Protein AF-A0A9P6V5K0-F1 (afdb_monomer)

Nearest PDB structures (foldseek):
  5kci-assembly1_A  TM=5.613E-01  e=2.477E-07  Saccharomyces cerevisiae S288C
  4drf-assembly2_D  TM=3.949E-01  e=1.229E+00  Acetivibrio thermocellus ATCC 27405
  1ufl-assembly1_C  TM=2.511E-01  e=3.078E+00  Thermus thermophilus HB8
  5zx3-assembly1_B  TM=2.662E-01  e=8.193E+00  Mycobacterium tuberculosis H37Rv
  6t0u-assembly1_A  TM=1.792E-01  e=3.479E+00  Influenza A virus (A/little yellow-shouldered bat/Guatemala/060/2010(H17N10))

Structure (mmCIF, N/CA/C/O backbone):
data_AF-A0A9P6V5K0-F1
#
_entry.id   AF-A0A9P6V5K0-F1
#
loop_
_atom_site.group_PDB
_atom_site.id
_atom_site.type_symbol
_atom_site.label_atom_id
_atom_site.label_alt_id
_atom_site.label_comp_id
_atom_site.label_asym_id
_atom_site.label_entity_id
_atom_site.label_seq_id
_atom_site.pdbx_PDB_ins_code
_atom_site.Cartn_x
_atom_site.Cartn_y
_atom_site.Cartn_z
_atom_site.occupancy
_atom_site.B_iso_or_equiv
_atom_site.auth_seq_id
_atom_site.auth_comp_id
_atom_site.auth_asym_id
_atom_site.auth_atom_id
_atom_site.pdbx_PDB_model_num
ATOM 1 N N . MET A 1 1 ? -15.523 -9.521 3.674 1.00 44.78 1 MET A N 1
ATOM 2 C CA . MET A 1 1 ? -14.980 -9.574 2.300 1.00 44.78 1 MET A CA 1
ATOM 3 C C . MET A 1 1 ? -15.813 -8.670 1.413 1.00 44.78 1 MET A C 1
ATOM 5 O O . MET A 1 1 ? -17.031 -8.681 1.565 1.00 44.78 1 MET A O 1
ATOM 9 N N . VAL A 1 2 ? -15.201 -7.921 0.489 1.00 43.94 2 VAL A N 1
ATOM 10 C CA . VAL A 1 2 ? -15.955 -7.467 -0.692 1.00 43.94 2 VAL A CA 1
ATOM 11 C C . VAL A 1 2 ? -16.339 -8.748 -1.422 1.00 43.94 2 VAL A C 1
ATOM 13 O O . VAL A 1 2 ? -15.492 -9.412 -2.004 1.00 43.94 2 VAL A O 1
ATOM 16 N N . ALA A 1 3 ? -17.594 -9.165 -1.275 1.00 43.38 3 ALA A N 1
ATOM 17 C CA . ALA A 1 3 ? -18.091 -10.443 -1.785 1.00 43.38 3 ALA A CA 1
ATOM 18 C C . ALA A 1 3 ? -18.250 -10.457 -3.318 1.00 43.38 3 ALA A C 1
ATOM 20 O O . ALA A 1 3 ? -18.662 -11.459 -3.897 1.00 43.38 3 ALA A O 1
ATOM 21 N N . SER A 1 4 ? -17.892 -9.362 -3.983 1.00 47.28 4 SER A N 1
ATOM 22 C CA . SER A 1 4 ? -17.971 -9.210 -5.425 1.00 47.28 4 SER A CA 1
ATOM 23 C C . SER A 1 4 ? -16.563 -9.262 -6.005 1.00 47.28 4 SER A C 1
ATOM 25 O O . SER A 1 4 ? -15.761 -8.364 -5.772 1.00 47.28 4 SER A O 1
ATOM 27 N N . LYS A 1 5 ? -16.278 -10.293 -6.811 1.00 57.09 5 LYS A N 1
ATOM 28 C CA . LYS A 1 5 ? -15.077 -10.376 -7.669 1.00 57.09 5 LYS A CA 1
ATOM 29 C C . LYS A 1 5 ? -14.978 -9.225 -8.684 1.00 57.09 5 LYS A C 1
ATOM 31 O O . LYS A 1 5 ? -13.983 -9.115 -9.391 1.00 57.09 5 LYS A O 1
ATOM 36 N N . ASP A 1 6 ? -16.010 -8.392 -8.769 1.00 67.69 6 ASP A N 1
ATOM 37 C CA . ASP A 1 6 ? -16.034 -7.222 -9.622 1.00 67.69 6 ASP A CA 1
ATOM 38 C C . ASP A 1 6 ? -15.367 -6.026 -8.928 1.00 67.69 6 ASP A C 1
ATOM 40 O O . ASP A 1 6 ? -15.995 -5.270 -8.185 1.00 67.69 6 ASP A O 1
ATOM 44 N N . LEU A 1 7 ? -14.062 -5.882 -9.165 1.00 71.00 7 LEU A N 1
ATOM 45 C CA . LEU A 1 7 ? -13.272 -4.719 -8.752 1.00 71.00 7 LEU A CA 1
ATOM 46 C C . LEU A 1 7 ? -13.371 -3.554 -9.754 1.00 71.00 7 LEU A C 1
ATOM 48 O O . LEU A 1 7 ? -12.792 -2.497 -9.508 1.00 71.00 7 LEU A O 1
ATOM 52 N N . SER A 1 8 ? -14.125 -3.701 -10.851 1.00 66.81 8 SER A N 1
ATOM 53 C CA . SER A 1 8 ? -14.301 -2.662 -11.876 1.00 66.81 8 SER A CA 1
ATOM 54 C C . SER A 1 8 ? -14.777 -1.298 -11.348 1.00 66.81 8 SER A C 1
ATOM 56 O O . SER A 1 8 ? -14.306 -0.288 -11.876 1.00 66.81 8 SER A O 1
ATOM 58 N N . PRO A 1 9 ? -15.643 -1.187 -10.312 1.00 74.94 9 PRO A N 1
ATOM 59 C CA . PRO A 1 9 ? -16.025 0.125 -9.789 1.00 74.94 9 PRO A CA 1
ATOM 60 C C . PRO A 1 9 ? -14.911 0.808 -8.978 1.00 74.94 9 PRO A C 1
ATOM 62 O O . PRO A 1 9 ? -15.015 1.998 -8.685 1.00 74.94 9 PRO A O 1
ATOM 65 N N . MET A 1 10 ? -13.833 0.102 -8.620 1.00 81.19 10 MET A N 1
ATOM 66 C CA . MET A 1 10 ? -12.720 0.651 -7.840 1.00 81.19 10 MET A CA 1
ATOM 67 C C . MET A 1 10 ? -11.677 1.301 -8.754 1.00 81.19 10 MET A C 1
ATOM 69 O O . MET A 1 10 ? -10.520 0.889 -8.828 1.00 81.19 10 MET A O 1
ATOM 73 N N . ALA A 1 11 ? -12.101 2.340 -9.470 1.00 87.56 11 ALA A N 1
ATOM 74 C CA . ALA A 1 11 ? -11.231 3.130 -10.328 1.00 87.56 11 ALA A CA 1
ATOM 75 C C . ALA A 1 11 ? -10.649 4.346 -9.590 1.00 87.56 11 ALA A C 1
ATOM 77 O O . ALA A 1 11 ? -11.170 4.829 -8.583 1.00 87.56 11 ALA A O 1
ATOM 78 N N . ARG A 1 12 ? -9.543 4.871 -10.118 1.00 92.31 12 ARG A N 1
ATOM 79 C CA . ARG A 1 12 ? -9.049 6.207 -9.759 1.00 92.31 12 ARG A CA 1
ATOM 80 C C . ARG A 1 12 ? -9.846 7.258 -10.521 1.00 92.31 12 ARG A C 1
ATOM 82 O O . ARG A 1 12 ? -10.274 7.003 -11.645 1.00 92.31 12 ARG A O 1
ATOM 89 N N . SER A 1 13 ? -9.957 8.459 -9.962 1.00 93.19 13 SER A N 1
ATOM 90 C CA . SER A 1 13 ? -10.411 9.610 -10.740 1.00 93.19 13 SER A CA 1
ATOM 91 C C . SER A 1 13 ? -9.428 9.876 -11.876 1.00 93.19 13 SER A C 1
ATOM 93 O O . SER A 1 13 ? -8.241 9.554 -11.776 1.00 93.19 13 SER A O 1
ATOM 95 N N . GLU A 1 14 ? -9.900 10.504 -12.948 1.00 94.19 14 GLU A N 1
ATOM 96 C CA . GLU A 1 14 ? -9.072 10.803 -14.117 1.00 94.19 14 GLU A CA 1
ATOM 97 C C . GLU A 1 14 ? -7.812 11.603 -13.744 1.00 94.19 14 GLU A C 1
ATOM 99 O O . GLU A 1 14 ? -6.699 11.244 -14.131 1.00 94.19 14 GLU A O 1
ATOM 104 N N . ALA A 1 15 ? -7.954 12.622 -12.893 1.00 94.44 15 ALA A N 1
ATOM 105 C CA . ALA A 1 15 ? -6.833 13.436 -12.428 1.00 94.44 15 ALA A CA 1
ATOM 106 C C . ALA A 1 15 ? -5.778 12.620 -11.652 1.00 94.44 15 ALA A C 1
ATOM 108 O O . ALA A 1 15 ? -4.568 12.785 -11.861 1.00 94.44 15 ALA A O 1
ATOM 109 N N . VAL A 1 16 ? -6.215 11.707 -10.776 1.00 93.12 16 VAL A N 1
ATOM 110 C CA . VAL A 1 16 ? -5.302 10.832 -10.022 1.00 93.12 16 VAL A CA 1
ATOM 111 C C . VAL A 1 16 ? -4.679 9.790 -10.952 1.00 93.12 16 VAL A C 1
ATOM 113 O O . VAL A 1 16 ? -3.484 9.517 -10.847 1.00 93.12 16 VAL A O 1
ATOM 116 N N . GLN A 1 17 ? -5.437 9.255 -11.910 1.00 94.50 17 GLN A N 1
ATOM 117 C CA . GLN A 1 17 ? -4.945 8.297 -12.899 1.00 94.50 17 GLN A CA 1
ATOM 118 C C . GLN A 1 17 ? -3.858 8.907 -13.800 1.00 94.50 17 GLN A C 1
ATOM 120 O O . GLN A 1 17 ? -2.825 8.276 -14.031 1.00 94.50 17 GLN A O 1
ATOM 125 N N . LEU A 1 18 ? -4.030 10.150 -14.256 1.00 95.81 18 LEU A N 1
ATOM 126 C CA . LEU A 1 18 ? -3.009 10.882 -15.016 1.00 95.81 18 LEU A CA 1
ATOM 127 C C . LEU A 1 18 ? -1.745 11.120 -14.178 1.00 95.81 18 LEU A C 1
ATOM 129 O O . LEU A 1 18 ? -0.620 10.929 -14.656 1.00 95.81 18 LEU A O 1
ATOM 133 N N . SER A 1 19 ? -1.920 11.488 -12.907 1.00 95.25 19 SER A N 1
ATOM 134 C CA . SER A 1 19 ? -0.811 11.675 -11.965 1.00 95.25 19 SER A CA 1
ATOM 135 C C . SER A 1 19 ? -0.039 10.374 -11.738 1.00 95.25 19 SER A C 1
ATOM 137 O O . SER A 1 19 ? 1.192 10.368 -11.821 1.00 95.25 19 SER A O 1
ATOM 139 N N . TYR A 1 20 ? -0.758 9.264 -11.558 1.00 94.88 20 TYR A N 1
ATOM 140 C CA . TYR A 1 20 ? -0.208 7.915 -11.449 1.00 94.88 20 TYR A CA 1
ATOM 141 C C . TYR A 1 20 ? 0.627 7.551 -12.682 1.00 94.88 20 TYR A C 1
ATOM 143 O O . TYR A 1 20 ? 1.806 7.224 -12.554 1.00 94.88 20 TYR A O 1
ATOM 151 N N . GLN A 1 21 ? 0.075 7.693 -13.892 1.00 95.62 21 GLN A N 1
ATOM 152 C CA . GLN A 1 21 ? 0.800 7.393 -15.132 1.00 95.62 21 GLN A CA 1
ATOM 153 C C . GLN A 1 21 ? 2.082 8.225 -15.268 1.00 95.62 21 GLN A C 1
ATOM 155 O O . GLN A 1 21 ? 3.134 7.707 -15.655 1.00 95.62 21 GLN A O 1
ATOM 160 N N . LYS A 1 22 ? 2.024 9.518 -14.925 1.00 97.00 22 LYS A N 1
ATOM 161 C CA . LYS A 1 22 ? 3.191 10.407 -14.960 1.00 97.00 22 LYS A CA 1
ATOM 162 C C . LYS A 1 22 ? 4.248 9.992 -13.934 1.00 97.00 22 LYS A C 1
ATOM 164 O O . LYS A 1 22 ? 5.439 10.053 -14.241 1.00 97.00 22 LYS A O 1
ATOM 169 N N . ALA A 1 23 ? 3.841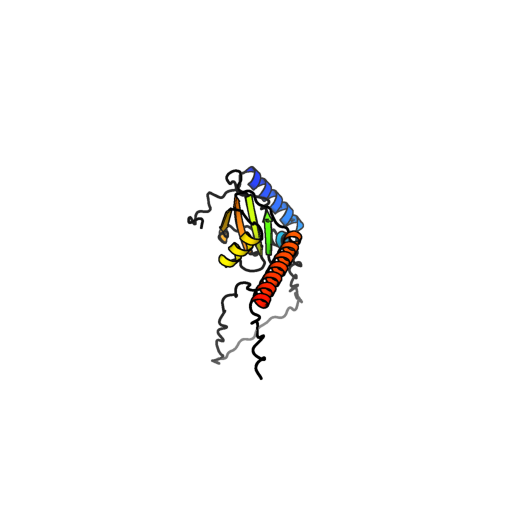 9.589 -12.733 1.00 94.69 23 ALA A N 1
ATOM 170 C CA . ALA A 1 23 ? 4.749 9.140 -11.684 1.00 94.69 23 ALA A CA 1
ATOM 171 C C . ALA A 1 23 ? 5.420 7.811 -12.039 1.00 94.69 23 ALA A C 1
ATOM 173 O O . ALA A 1 23 ? 6.641 7.711 -11.927 1.00 94.69 23 ALA A O 1
ATOM 174 N N . ILE A 1 24 ? 4.658 6.840 -12.550 1.00 94.75 24 ILE A N 1
ATOM 175 C CA . ILE A 1 24 ? 5.190 5.559 -13.023 1.00 94.75 24 ILE A CA 1
ATOM 176 C C . ILE A 1 24 ? 6.235 5.787 -14.114 1.00 94.75 24 ILE A C 1
ATOM 178 O O . ILE A 1 24 ? 7.363 5.341 -13.952 1.00 94.75 24 ILE A O 1
ATOM 182 N N . LYS A 1 25 ? 5.942 6.589 -15.148 1.00 96.19 25 LYS A N 1
ATOM 183 C CA . LYS A 1 25 ? 6.929 6.918 -16.197 1.00 96.19 25 LYS A CA 1
ATOM 184 C C . LYS A 1 25 ? 8.222 7.513 -15.628 1.00 96.19 25 LYS A C 1
ATOM 186 O O . LYS A 1 25 ? 9.315 7.122 -16.034 1.00 96.19 25 LYS A O 1
ATOM 191 N N . ARG A 1 26 ? 8.118 8.447 -14.673 1.00 96.62 26 ARG A N 1
ATOM 192 C CA . ARG A 1 26 ? 9.295 9.050 -14.018 1.00 96.62 26 ARG A CA 1
ATOM 193 C C . ARG A 1 26 ? 10.082 8.035 -13.187 1.00 96.62 26 ARG A C 1
ATOM 195 O O . ARG A 1 26 ? 11.309 8.060 -13.222 1.00 96.62 26 ARG A O 1
ATOM 202 N N . ARG A 1 27 ? 9.396 7.157 -12.452 1.00 95.38 27 ARG A N 1
ATOM 203 C CA . ARG A 1 27 ? 10.014 6.118 -11.614 1.00 95.38 27 ARG A CA 1
ATOM 204 C C . ARG A 1 27 ? 10.682 5.052 -12.462 1.00 95.38 27 ARG A C 1
ATOM 206 O O . ARG A 1 27 ? 11.849 4.788 -12.230 1.00 95.38 27 ARG A O 1
ATOM 213 N N . THR A 1 28 ? 10.018 4.551 -13.499 1.00 94.38 28 THR A N 1
ATOM 214 C CA . THR A 1 28 ? 10.611 3.633 -14.479 1.00 94.38 28 THR A CA 1
ATOM 215 C C . THR A 1 28 ? 11.862 4.239 -15.110 1.00 94.38 28 THR A C 1
ATOM 217 O O . THR A 1 28 ? 12.889 3.578 -15.176 1.00 94.38 28 THR A O 1
ATOM 220 N N . LYS A 1 29 ? 11.842 5.528 -15.482 1.00 96.19 29 LYS A N 1
ATOM 221 C CA . LYS A 1 29 ? 13.037 6.204 -16.013 1.00 96.19 29 LYS A CA 1
ATOM 222 C C . LYS A 1 29 ? 14.202 6.253 -15.011 1.00 96.19 29 LYS A C 1
ATOM 224 O O . LYS A 1 29 ? 15.350 6.178 -15.429 1.00 96.19 29 LYS A O 1
ATOM 229 N N . LYS A 1 30 ? 13.924 6.431 -13.715 1.00 95.88 30 LYS A N 1
ATOM 230 C CA . LYS A 1 30 ? 14.954 6.593 -12.673 1.00 95.88 30 LYS A CA 1
ATOM 231 C C . LYS A 1 30 ? 15.450 5.266 -12.086 1.00 95.88 30 LYS A C 1
ATOM 233 O O . LYS A 1 30 ? 16.630 5.157 -11.786 1.00 95.88 30 LYS A O 1
ATOM 238 N N . TYR A 1 31 ? 14.556 4.301 -11.899 1.00 93.50 31 TYR A N 1
ATOM 239 C CA . TYR A 1 31 ? 14.799 3.045 -11.179 1.00 93.50 31 TYR A CA 1
ATOM 240 C C . TYR A 1 31 ? 14.765 1.815 -12.098 1.00 93.50 31 TYR A C 1
ATOM 242 O O . TYR A 1 31 ? 14.981 0.705 -11.640 1.00 93.50 31 TYR A O 1
ATOM 250 N N . GLY A 1 32 ? 14.474 1.978 -13.390 1.00 94.94 32 GLY A N 1
ATOM 251 C CA . GLY A 1 32 ? 14.343 0.879 -14.352 1.00 94.94 32 GLY A CA 1
ATOM 252 C C . GLY A 1 32 ? 12.941 0.268 -14.386 1.00 94.94 32 GLY A C 1
ATOM 253 O O . GLY A 1 32 ? 12.404 0.047 -15.469 1.00 94.94 32 GLY A O 1
ATOM 254 N N . SER A 1 33 ? 12.294 0.068 -13.234 1.00 94.00 33 SER A N 1
ATOM 255 C CA . SER A 1 33 ? 10.922 -0.455 -13.150 1.00 94.00 33 SER A CA 1
ATOM 256 C C . SER A 1 33 ? 10.163 0.056 -11.912 1.00 94.00 33 SER A C 1
ATOM 258 O O . SER A 1 33 ? 10.777 0.572 -10.971 1.00 94.00 33 SER A O 1
ATOM 260 N N . PRO A 1 34 ? 8.819 -0.052 -11.886 1.00 92.31 34 PRO A N 1
ATOM 261 C CA . PRO A 1 34 ? 8.030 0.197 -10.678 1.00 92.31 34 PRO A CA 1
ATOM 262 C C . PRO A 1 34 ? 8.403 -0.736 -9.519 1.00 92.31 34 PRO A C 1
ATOM 264 O O . PRO A 1 34 ? 8.474 -0.280 -8.379 1.00 92.31 34 PRO A O 1
ATOM 267 N N . ASP A 1 35 ? 8.677 -2.009 -9.813 1.00 92.88 35 ASP A N 1
ATOM 268 C CA . ASP A 1 35 ? 9.116 -3.012 -8.841 1.00 92.88 35 ASP A CA 1
ATOM 269 C C . ASP A 1 35 ? 10.425 -2.584 -8.165 1.00 92.88 35 ASP A C 1
ATOM 271 O O . ASP A 1 35 ? 10.505 -2.550 -6.939 1.00 92.88 35 ASP A O 1
ATOM 275 N N . GLU A 1 36 ? 11.423 -2.156 -8.942 1.00 93.19 36 GLU A N 1
ATOM 276 C CA . GLU A 1 36 ? 12.715 -1.729 -8.396 1.00 93.19 36 GLU A CA 1
ATOM 277 C C . GLU A 1 36 ? 12.590 -0.458 -7.547 1.00 93.19 36 GLU A C 1
ATOM 279 O O . GLU A 1 36 ? 13.221 -0.329 -6.496 1.00 93.19 36 GLU A O 1
ATOM 284 N N . TYR A 1 37 ? 11.705 0.463 -7.942 1.00 93.94 37 TYR A N 1
ATOM 285 C CA . TYR A 1 37 ? 11.374 1.617 -7.110 1.00 93.94 37 TYR A CA 1
ATOM 286 C C . TYR A 1 37 ? 10.831 1.195 -5.737 1.00 93.94 37 TYR A C 1
ATOM 288 O O . TYR A 1 37 ? 11.256 1.748 -4.724 1.00 93.94 37 TYR A O 1
ATOM 296 N N . ILE A 1 38 ? 9.912 0.227 -5.684 1.00 93.06 38 ILE A N 1
ATOM 297 C CA . ILE A 1 38 ? 9.329 -0.239 -4.418 1.00 93.06 38 ILE A CA 1
ATOM 298 C C . ILE A 1 38 ? 10.384 -0.931 -3.560 1.00 93.06 38 ILE A C 1
ATOM 300 O O . ILE A 1 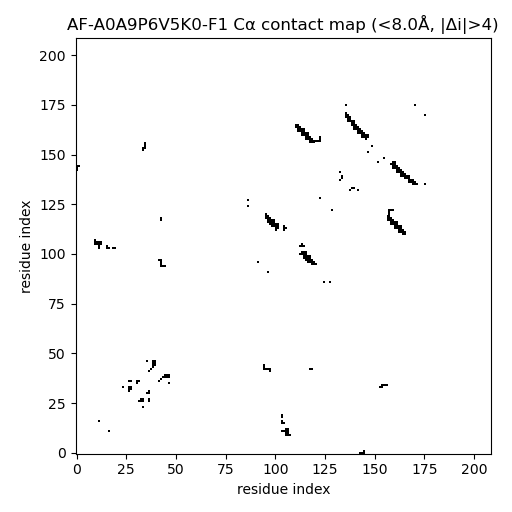38 ? 10.509 -0.587 -2.384 1.00 93.06 38 ILE A O 1
ATOM 304 N N . ARG A 1 39 ? 11.192 -1.821 -4.148 1.00 91.69 39 ARG A N 1
ATOM 305 C CA . ARG A 1 39 ? 12.300 -2.491 -3.447 1.00 91.69 39 ARG A CA 1
ATOM 306 C C . ARG A 1 39 ? 13.223 -1.483 -2.775 1.00 91.69 39 ARG A C 1
ATOM 308 O O . ARG A 1 39 ? 13.417 -1.548 -1.569 1.00 91.69 39 ARG A O 1
ATOM 315 N N . GLN A 1 40 ? 13.719 -0.506 -3.531 1.00 90.88 40 GLN A N 1
ATOM 316 C CA . GLN A 1 40 ? 14.727 0.428 -3.028 1.00 90.88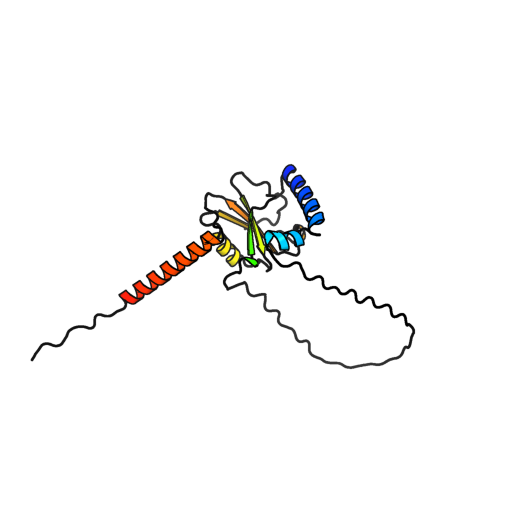 40 GLN A CA 1
ATOM 317 C C . GLN A 1 40 ? 14.161 1.522 -2.114 1.00 90.88 40 GLN A C 1
ATOM 319 O O . GLN A 1 40 ? 14.854 1.997 -1.215 1.00 90.88 40 GLN A O 1
ATOM 324 N N . ARG A 1 41 ? 12.944 2.019 -2.383 1.00 91.94 41 ARG A N 1
ATOM 325 C CA . ARG A 1 41 ? 12.419 3.240 -1.733 1.00 91.94 41 ARG A CA 1
ATOM 326 C C . ARG A 1 41 ? 11.311 3.007 -0.726 1.00 91.94 41 ARG A C 1
ATOM 328 O O . ARG A 1 41 ? 11.032 3.930 0.034 1.00 91.94 41 ARG A O 1
ATOM 335 N N . ILE A 1 42 ? 10.642 1.862 -0.776 1.00 91.06 42 ILE A N 1
ATOM 336 C CA . ILE A 1 42 ? 9.554 1.531 0.149 1.00 91.06 42 ILE A CA 1
ATOM 337 C C . ILE A 1 42 ? 10.005 0.443 1.113 1.00 91.06 42 ILE A C 1
ATOM 339 O O . ILE A 1 42 ? 9.754 0.559 2.302 1.00 91.06 42 ILE A O 1
ATOM 343 N N . LEU A 1 43 ? 10.687 -0.579 0.598 1.00 89.94 43 LEU A N 1
ATOM 344 C CA . LEU A 1 43 ? 11.099 -1.745 1.378 1.00 89.94 43 LEU A CA 1
ATOM 345 C C . LEU A 1 43 ? 12.576 -1.704 1.791 1.00 89.94 43 LEU A C 1
ATOM 347 O O . LEU A 1 43 ? 13.015 -2.541 2.566 1.00 89.94 43 LEU A O 1
ATOM 351 N N . HIS A 1 44 ? 13.342 -0.731 1.285 1.00 88.38 44 HIS A N 1
ATOM 352 C CA . HIS A 1 44 ? 14.770 -0.561 1.572 1.00 88.38 44 HIS A CA 1
ATOM 353 C C . HIS A 1 44 ? 15.615 -1.825 1.331 1.00 88.38 44 HIS A C 1
ATOM 355 O O . HIS A 1 44 ? 16.654 -2.022 1.957 1.00 88.38 44 HIS A O 1
ATOM 361 N N . TRP A 1 45 ? 15.195 -2.674 0.392 1.00 85.44 45 TRP A N 1
ATOM 362 C CA . TRP A 1 45 ? 15.937 -3.875 0.032 1.00 85.44 45 TRP A CA 1
ATOM 363 C C . TRP A 1 45 ? 17.162 -3.538 -0.810 1.00 85.44 45 TRP A C 1
ATOM 365 O O . TRP A 1 45 ? 17.117 -2.596 -1.613 1.00 85.44 45 TRP A O 1
ATOM 375 N N . PRO A 1 46 ? 18.239 -4.334 -0.683 1.00 79.38 46 PRO A N 1
ATOM 376 C CA . PRO A 1 46 ? 19.350 -4.236 -1.610 1.00 79.38 46 PRO A CA 1
ATOM 377 C C . PRO A 1 46 ? 18.845 -4.444 -3.049 1.00 79.38 46 PRO A C 1
ATOM 379 O O . PRO A 1 46 ? 17.886 -5.202 -3.261 1.00 79.38 46 PRO A O 1
ATOM 382 N N . PRO A 1 47 ? 19.466 -3.779 -4.042 1.00 76.19 47 PRO A N 1
ATOM 383 C CA . PRO A 1 47 ? 19.162 -4.023 -5.445 1.00 76.19 47 PRO A CA 1
ATOM 384 C C . PRO A 1 47 ? 19.234 -5.519 -5.738 1.00 76.19 47 PRO A C 1
ATOM 386 O O . PRO A 1 47 ? 20.101 -6.210 -5.200 1.00 76.19 47 PRO A O 1
ATOM 389 N N . ALA A 1 48 ? 18.332 -6.020 -6.583 1.00 70.81 48 ALA A N 1
ATOM 390 C CA . ALA A 1 48 ? 18.441 -7.399 -7.039 1.00 70.81 48 ALA A CA 1
ATOM 391 C C . ALA A 1 48 ? 19.833 -7.590 -7.657 1.00 70.81 48 ALA A C 1
ATOM 393 O O . ALA A 1 48 ? 20.209 -6.833 -8.558 1.00 70.81 48 ALA A O 1
ATOM 394 N N . GLU A 1 49 ? 20.605 -8.548 -7.138 1.00 73.00 49 GLU A N 1
ATOM 395 C CA . GLU A 1 49 ? 21.920 -8.858 -7.688 1.00 73.00 49 GLU A CA 1
ATOM 396 C C . GLU A 1 49 ? 21.750 -9.143 -9.177 1.00 73.00 49 GLU A C 1
ATOM 398 O O . GLU A 1 49 ? 21.001 -10.040 -9.578 1.00 73.00 49 GLU A O 1
ATOM 403 N N . LYS A 1 50 ? 22.398 -8.326 -10.010 1.00 65.38 50 LYS A N 1
ATOM 404 C CA . LYS A 1 50 ? 22.470 -8.594 -11.438 1.00 65.38 50 LYS A CA 1
ATOM 405 C C . LYS A 1 50 ? 23.316 -9.846 -11.567 1.00 65.38 50 LYS A C 1
ATOM 407 O O . LYS A 1 50 ? 24.517 -9.812 -11.328 1.00 65.38 50 LYS A O 1
ATOM 412 N N . THR A 1 51 ? 22.675 -10.968 -11.859 1.00 52.41 51 THR A N 1
ATOM 413 C CA . THR A 1 51 ? 23.395 -12.173 -12.245 1.00 52.41 51 THR A CA 1
ATOM 414 C C . THR A 1 51 ? 23.990 -11.868 -13.613 1.00 52.41 51 THR A C 1
ATOM 416 O O . THR A 1 51 ? 23.308 -11.989 -14.628 1.00 52.41 51 THR A O 1
ATOM 419 N N . ASP A 1 52 ? 25.225 -11.371 -13.629 1.00 49.66 52 ASP A N 1
ATOM 420 C CA . ASP A 1 52 ? 25.998 -11.132 -14.844 1.00 49.66 52 ASP A CA 1
ATOM 421 C C . ASP A 1 52 ? 26.315 -12.497 -15.473 1.00 49.66 52 ASP A C 1
ATOM 423 O O . ASP A 1 52 ? 27.389 -13.062 -15.292 1.00 49.66 52 ASP A O 1
ATOM 427 N N . ASN A 1 53 ? 25.341 -13.083 -16.172 1.00 50.84 53 ASN A N 1
ATOM 428 C CA . ASN A 1 53 ? 25.515 -14.318 -16.932 1.00 50.84 53 ASN A CA 1
ATOM 429 C C . ASN A 1 53 ? 25.862 -14.007 -18.396 1.00 50.84 53 ASN A C 1
ATOM 431 O O . ASN A 1 53 ? 25.344 -14.635 -19.316 1.00 50.84 53 ASN A O 1
ATOM 435 N N . ASP A 1 54 ? 26.750 -13.033 -18.597 1.00 47.66 54 ASP A N 1
ATOM 436 C CA . ASP A 1 54 ? 27.370 -12.722 -19.882 1.00 47.66 54 ASP A CA 1
ATOM 437 C C . ASP A 1 54 ? 28.751 -13.395 -19.952 1.00 47.66 54 ASP A C 1
ATOM 439 O O . ASP A 1 54 ? 29.786 -12.740 -20.035 1.00 47.66 54 ASP A O 1
ATOM 443 N N . ASN A 1 55 ? 28.789 -14.733 -19.943 1.00 46.41 55 ASN A N 1
ATOM 444 C CA . ASN A 1 55 ? 29.941 -15.462 -20.486 1.00 46.41 55 ASN A CA 1
ATOM 445 C C . ASN A 1 55 ? 29.689 -15.780 -21.965 1.00 46.41 55 ASN A C 1
ATOM 447 O O . ASN A 1 55 ? 29.537 -16.933 -22.367 1.00 46.41 55 ASN A O 1
ATOM 451 N N . ALA A 1 56 ? 29.635 -14.731 -22.784 1.00 45.94 56 ALA A N 1
ATOM 452 C CA . ALA A 1 56 ? 29.791 -14.840 -24.226 1.00 45.94 56 ALA A CA 1
ATOM 453 C C . ALA A 1 56 ? 31.292 -14.879 -24.559 1.00 45.94 56 ALA A C 1
ATOM 455 O O . ALA A 1 56 ? 31.861 -13.909 -25.055 1.00 45.94 56 ALA A O 1
ATOM 456 N N . THR A 1 57 ? 31.948 -16.010 -24.286 1.00 44.19 57 THR A N 1
ATOM 457 C CA . THR A 1 57 ? 33.243 -16.306 -24.909 1.00 44.19 57 THR A CA 1
ATOM 458 C C . THR A 1 57 ? 32.981 -16.929 -26.273 1.00 44.19 57 THR A C 1
ATOM 460 O O . THR A 1 57 ? 32.502 -18.055 -26.393 1.00 44.19 57 THR A O 1
ATOM 463 N N . ALA A 1 58 ? 33.285 -16.152 -27.309 1.00 48.72 58 ALA A N 1
ATOM 464 C CA . ALA A 1 58 ? 33.363 -16.599 -28.685 1.00 48.72 58 ALA A CA 1
ATOM 465 C C . ALA A 1 58 ? 34.275 -17.835 -28.803 1.00 48.72 58 ALA A C 1
ATOM 467 O O . ALA A 1 58 ? 35.462 -17.781 -28.495 1.00 48.72 58 ALA A O 1
ATOM 468 N N . GLY A 1 59 ? 33.710 -18.939 -29.282 1.00 38.53 59 GLY A N 1
ATOM 469 C CA . GLY A 1 59 ? 34.420 -20.176 -29.583 1.00 38.53 59 GLY A CA 1
ATOM 470 C C . GLY A 1 59 ? 33.689 -20.905 -30.698 1.00 38.53 59 GLY A C 1
ATOM 471 O O . GLY A 1 59 ? 32.889 -21.802 -30.459 1.00 38.53 59 GLY A O 1
ATOM 472 N N . ALA A 1 60 ? 33.906 -20.450 -31.928 1.00 48.91 60 ALA A N 1
ATOM 473 C CA . ALA A 1 60 ? 33.402 -21.089 -33.128 1.00 48.91 60 ALA A CA 1
ATOM 474 C C . ALA A 1 60 ? 34.080 -22.447 -33.323 1.00 48.91 60 ALA A C 1
ATOM 476 O O . ALA A 1 60 ? 35.254 -22.438 -33.641 1.00 48.91 60 ALA A O 1
ATOM 477 N N . HIS A 1 61 ? 33.356 -23.566 -33.210 1.00 38.06 61 HIS A N 1
ATOM 478 C CA . HIS A 1 61 ? 33.629 -24.814 -33.941 1.00 38.06 61 HIS A CA 1
ATOM 479 C C . HIS A 1 61 ? 32.354 -25.686 -34.000 1.00 38.06 61 HIS A C 1
ATOM 481 O O . HIS A 1 61 ? 31.896 -26.233 -33.004 1.00 38.06 61 HIS A O 1
ATOM 487 N N . SER A 1 62 ? 31.787 -25.817 -35.199 1.00 40.06 62 SER A N 1
ATOM 488 C CA . SER A 1 62 ? 31.069 -27.013 -35.685 1.00 40.06 62 SER A CA 1
ATOM 489 C C . SER A 1 62 ? 32.011 -27.710 -36.687 1.00 40.06 62 SER A C 1
ATOM 491 O O . SER A 1 62 ? 32.845 -26.985 -37.242 1.00 40.06 62 SER A O 1
ATOM 493 N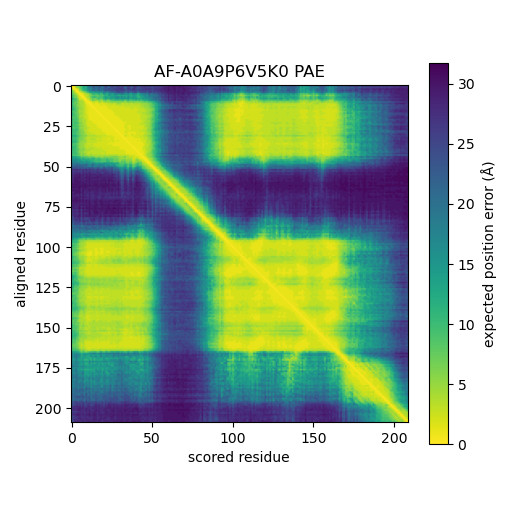 N . PRO A 1 63 ? 31.923 -29.032 -36.982 1.00 52.31 63 PRO A N 1
ATOM 494 C CA . PRO A 1 63 ? 30.671 -29.795 -37.128 1.00 52.31 63 PRO A CA 1
ATOM 495 C C . PRO A 1 63 ? 30.675 -31.284 -36.674 1.00 52.31 63 PRO A C 1
ATOM 497 O O . PRO A 1 63 ? 31.712 -31.882 -36.417 1.00 52.31 63 PRO A O 1
ATOM 500 N N . SER A 1 64 ? 29.464 -31.864 -36.672 1.00 44.19 64 SER A N 1
ATOM 501 C CA . SER A 1 64 ? 29.069 -33.270 -36.917 1.00 44.19 64 SER A CA 1
ATOM 502 C C . SER A 1 64 ? 29.916 -34.435 -36.388 1.00 44.19 64 SER A C 1
ATOM 504 O O . SER A 1 64 ? 30.975 -34.720 -36.930 1.00 44.19 64 SER A O 1
ATOM 506 N N . HIS A 1 65 ? 29.298 -35.293 -35.565 1.00 39.09 65 HIS A N 1
ATOM 507 C CA . HIS A 1 65 ? 29.148 -36.711 -35.917 1.00 39.09 65 HIS A CA 1
ATOM 5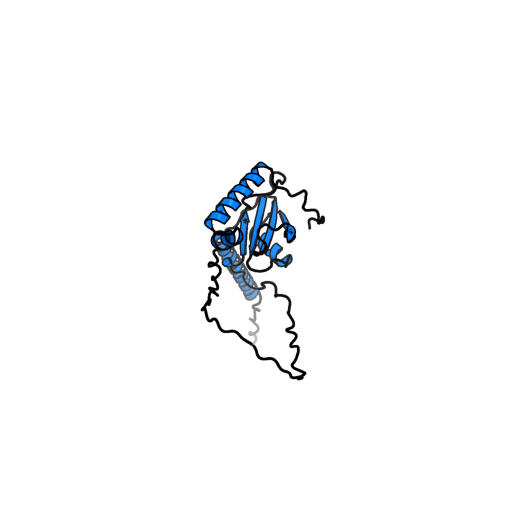08 C C . HIS A 1 65 ? 27.953 -37.354 -35.191 1.00 39.09 65 HIS A C 1
ATOM 510 O O . HIS A 1 65 ? 27.706 -37.134 -34.011 1.00 39.09 65 HIS A O 1
ATOM 516 N N . SER A 1 66 ? 27.194 -38.112 -35.977 1.00 52.28 66 SER A N 1
ATOM 517 C CA . SER A 1 66 ? 26.052 -38.955 -35.619 1.00 52.28 66 SER A CA 1
ATOM 518 C C . SER A 1 66 ? 26.491 -40.227 -34.869 1.00 52.28 66 SER A C 1
ATOM 520 O O . SER A 1 66 ? 27.658 -40.601 -34.980 1.00 52.28 66 SER A O 1
ATOM 522 N N . ILE A 1 67 ? 25.506 -40.923 -34.269 1.00 41.03 67 ILE A N 1
ATOM 523 C CA . ILE A 1 67 ? 25.343 -42.395 -34.125 1.00 41.03 67 ILE A CA 1
ATOM 524 C C . ILE A 1 67 ? 25.160 -42.900 -32.668 1.00 41.03 67 ILE A C 1
ATOM 526 O O . ILE A 1 67 ? 26.112 -42.999 -31.909 1.00 41.03 67 ILE A O 1
ATOM 530 N N . TYR A 1 68 ? 23.893 -43.253 -32.368 1.00 36.84 68 TYR A N 1
ATOM 531 C CA . TYR A 1 68 ? 23.317 -44.311 -31.499 1.00 36.84 68 TYR A CA 1
ATOM 532 C C . TYR A 1 68 ? 23.902 -44.618 -30.100 1.00 36.84 68 TYR A C 1
ATOM 534 O O . TYR A 1 68 ? 25.045 -45.046 -29.983 1.00 36.84 68 TYR A O 1
ATOM 542 N N . SER A 1 69 ? 23.041 -44.650 -29.069 1.00 42.69 69 SER A N 1
ATOM 543 C CA . SER A 1 69 ? 22.506 -45.900 -28.466 1.00 42.69 69 SER A CA 1
ATOM 544 C C . SER A 1 69 ? 21.794 -45.658 -27.125 1.00 42.69 69 SER A C 1
ATOM 546 O O . SER A 1 69 ? 22.353 -45.069 -26.208 1.00 42.69 69 SER A O 1
ATOM 548 N N . ASP A 1 70 ? 20.544 -46.120 -27.090 1.00 35.28 70 ASP A N 1
ATOM 549 C CA . ASP A 1 70 ? 19.867 -46.928 -26.065 1.00 35.28 70 ASP A CA 1
ATOM 550 C C . ASP A 1 70 ? 20.162 -46.795 -24.557 1.00 35.28 70 ASP A C 1
ATOM 552 O O . ASP A 1 70 ? 21.283 -46.959 -24.087 1.00 35.28 70 ASP A O 1
ATOM 556 N N . GLY A 1 71 ? 19.048 -46.683 -23.821 1.00 41.97 71 GLY A N 1
ATOM 557 C CA . GLY A 1 71 ? 18.760 -47.433 -22.596 1.00 41.97 71 GLY A CA 1
ATOM 558 C C . GLY A 1 71 ? 19.594 -47.150 -21.348 1.00 41.97 71 GLY A C 1
ATOM 559 O O . GLY A 1 71 ? 20.629 -47.772 -21.145 1.00 41.97 71 GLY A O 1
ATOM 560 N N . ASN A 1 72 ? 19.034 -46.390 -20.402 1.00 52.50 72 ASN A N 1
ATOM 561 C CA . ASN A 1 72 ? 18.886 -46.940 -19.054 1.00 52.50 72 ASN A CA 1
ATOM 562 C C . ASN A 1 72 ? 17.772 -46.241 -18.274 1.00 52.50 72 ASN A C 1
ATOM 564 O O . ASN A 1 72 ? 17.662 -45.015 -18.225 1.00 52.50 72 ASN A O 1
ATOM 568 N N . GLU A 1 73 ? 16.957 -47.085 -17.671 1.00 47.06 73 GLU A N 1
ATOM 569 C CA . GLU A 1 73 ? 15.821 -46.781 -16.834 1.00 47.06 73 GLU A CA 1
ATOM 570 C C . GLU A 1 73 ? 1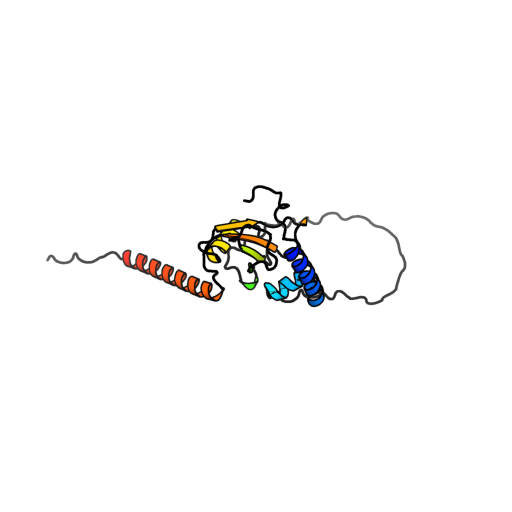6.289 -46.429 -15.414 1.00 47.06 73 GLU A C 1
ATOM 572 O O . GLU A 1 73 ? 17.404 -46.736 -14.997 1.00 47.06 73 GLU A O 1
ATOM 577 N N . SER A 1 74 ? 15.374 -45.828 -14.655 1.00 52.62 74 SER A N 1
ATOM 578 C CA . SER A 1 74 ? 15.416 -45.723 -13.194 1.00 52.62 74 SER A CA 1
ATOM 579 C C . SER A 1 74 ? 16.465 -44.783 -12.593 1.00 52.62 74 SER A C 1
ATOM 581 O O . SER A 1 74 ? 17.589 -45.163 -12.285 1.00 52.62 74 SER A O 1
ATOM 583 N N . SER A 1 75 ? 16.013 -43.585 -12.218 1.00 49.06 75 SER A N 1
ATOM 584 C CA . SER A 1 75 ? 16.365 -43.003 -10.917 1.00 49.06 75 SER A CA 1
ATOM 585 C C . SER A 1 75 ? 15.285 -42.028 -10.458 1.00 49.06 75 SER A C 1
ATOM 587 O O . SER A 1 75 ? 15.178 -40.902 -10.929 1.00 49.06 75 SER A O 1
ATOM 589 N N . SER A 1 76 ? 14.463 -42.549 -9.546 1.00 50.03 76 SER A N 1
ATOM 590 C CA . SER A 1 76 ? 13.866 -41.856 -8.403 1.00 50.03 76 SER A CA 1
ATOM 591 C C . SER A 1 76 ? 13.383 -40.424 -8.628 1.00 50.03 76 SER A C 1
ATOM 593 O O . SER A 1 76 ? 14.098 -39.449 -8.397 1.00 50.03 76 SER A O 1
ATOM 595 N N . SER A 1 77 ? 12.093 -40.325 -8.934 1.00 50.38 77 SER A N 1
ATOM 596 C CA . SER A 1 77 ? 11.256 -39.177 -8.611 1.00 50.38 77 SER A CA 1
ATOM 597 C C . SER A 1 77 ? 11.270 -38.936 -7.097 1.00 50.38 77 SER A C 1
ATOM 599 O O . SER A 1 77 ? 10.451 -39.472 -6.354 1.00 50.38 77 SER A O 1
ATOM 601 N N . SER A 1 78 ? 12.208 -38.124 -6.621 1.00 43.78 78 SER A N 1
ATOM 602 C CA . SER A 1 78 ? 12.108 -37.470 -5.323 1.00 43.78 78 SER A CA 1
ATOM 603 C C . SER A 1 78 ? 11.097 -36.337 -5.462 1.00 43.78 78 SER A C 1
ATOM 605 O O . SER A 1 78 ? 11.409 -35.204 -5.823 1.00 43.78 78 SER A O 1
ATOM 607 N N . CYS A 1 79 ? 9.835 -36.672 -5.206 1.00 35.22 79 CYS A N 1
ATOM 608 C CA . CYS A 1 79 ? 8.800 -35.698 -4.918 1.00 35.22 79 CYS A CA 1
ATOM 609 C C . CYS A 1 79 ? 9.185 -34.970 -3.626 1.00 35.22 79 CYS A C 1
ATOM 611 O O . CYS A 1 79 ? 8.872 -35.411 -2.519 1.00 35.22 79 CYS A O 1
ATOM 613 N N . SER A 1 80 ? 9.886 -33.846 -3.763 1.00 42.59 80 SER A N 1
ATOM 614 C CA . SER A 1 80 ? 9.945 -32.844 -2.710 1.00 42.59 80 SER A CA 1
ATOM 615 C C . SER A 1 80 ? 8.516 -32.379 -2.476 1.00 42.59 80 SER A C 1
ATOM 617 O O . SER A 1 80 ? 7.976 -31.561 -3.216 1.00 42.59 80 SER A O 1
ATOM 619 N N . SER A 1 81 ? 7.888 -33.002 -1.483 1.00 49.41 81 SER A N 1
ATOM 620 C CA . SER A 1 81 ? 6.686 -32.548 -0.808 1.00 49.41 81 SER A CA 1
ATOM 621 C C . SER A 1 81 ? 6.872 -31.069 -0.479 1.00 49.41 81 SER A C 1
ATOM 623 O O . SER A 1 81 ? 7.512 -30.719 0.513 1.00 49.41 81 SER A O 1
ATOM 625 N N . LEU A 1 82 ? 6.350 -30.206 -1.349 1.00 42.75 82 LEU A N 1
ATOM 626 C CA . LEU A 1 82 ? 6.234 -28.778 -1.119 1.00 42.75 82 LEU A CA 1
ATOM 627 C C . LEU A 1 82 ? 5.184 -28.598 -0.027 1.00 42.75 82 LEU A C 1
ATOM 629 O O . LEU A 1 82 ? 3.998 -28.426 -0.306 1.00 42.75 82 LEU A O 1
ATOM 633 N N . SER A 1 83 ? 5.617 -28.684 1.229 1.00 49.94 83 SER A N 1
ATOM 634 C CA . SER A 1 83 ? 4.849 -28.120 2.330 1.00 49.94 83 SER A CA 1
ATOM 635 C C . SER A 1 83 ? 4.536 -26.667 1.956 1.00 49.94 83 SER A C 1
ATOM 637 O O . SER A 1 83 ? 5.444 -25.962 1.499 1.00 49.94 83 SER A O 1
ATOM 639 N N . PRO A 1 84 ? 3.277 -26.212 2.075 1.00 56.22 84 PRO A N 1
ATOM 640 C CA . PRO A 1 84 ? 2.955 -24.817 1.814 1.00 56.22 84 PRO A CA 1
ATOM 641 C C . PRO A 1 84 ? 3.855 -23.932 2.689 1.00 56.22 84 PRO A C 1
ATOM 643 O O . PRO A 1 84 ? 4.152 -24.326 3.821 1.00 56.22 84 PRO A O 1
ATOM 646 N N . PRO A 1 85 ? 4.324 -22.777 2.183 1.00 54.22 85 PRO A N 1
ATOM 647 C CA . PRO A 1 85 ? 5.156 -21.877 2.968 1.00 54.22 85 PRO A CA 1
ATOM 648 C C . PRO A 1 85 ? 4.400 -21.525 4.248 1.00 54.22 85 PRO A C 1
ATOM 650 O O . PRO A 1 85 ? 3.325 -20.927 4.196 1.00 54.22 85 PRO A O 1
ATOM 653 N N . SER A 1 86 ? 4.933 -21.972 5.384 1.00 52.94 86 SER A N 1
ATOM 654 C CA . SER A 1 86 ? 4.387 -21.676 6.701 1.00 52.94 86 SER A CA 1
ATOM 655 C C . SER A 1 86 ? 4.275 -20.164 6.839 1.00 52.94 86 SER A C 1
ATOM 657 O O . SER A 1 86 ? 5.273 -19.466 6.649 1.00 52.94 86 SER A O 1
ATOM 659 N N . SER A 1 87 ? 3.080 -19.656 7.152 1.00 56.59 87 SER A N 1
ATOM 660 C CA . SER A 1 87 ? 2.893 -18.242 7.474 1.00 56.59 87 SER A CA 1
ATOM 661 C C . SER A 1 87 ? 3.949 -17.792 8.492 1.00 56.59 87 SER A C 1
ATOM 663 O O . SER A 1 87 ? 4.273 -18.569 9.405 1.00 56.59 87 SER A O 1
ATOM 665 N N . PRO A 1 88 ? 4.480 -16.561 8.381 1.00 57.47 88 PRO A N 1
ATOM 666 C CA . PRO A 1 88 ? 5.457 -16.045 9.327 1.00 57.47 88 PRO A CA 1
ATOM 667 C C . PRO A 1 88 ? 4.830 -16.028 10.724 1.00 57.47 88 PRO A C 1
ATOM 669 O O . PRO A 1 88 ? 3.970 -15.214 11.047 1.00 57.47 88 PRO A O 1
ATOM 672 N N . THR A 1 89 ? 5.227 -16.999 11.542 1.00 57.75 89 THR A N 1
ATOM 673 C CA . THR A 1 89 ? 4.721 -17.213 12.907 1.00 57.75 89 THR A CA 1
ATOM 674 C C . THR A 1 89 ? 5.608 -16.520 13.947 1.00 57.75 89 THR A C 1
ATOM 676 O O . THR A 1 89 ? 5.293 -16.531 15.134 1.00 57.75 89 THR A O 1
ATOM 679 N N . GLY A 1 90 ? 6.708 -15.906 13.497 1.00 62.34 90 GLY A N 1
ATOM 680 C CA . GLY A 1 90 ? 7.645 -15.129 14.305 1.00 62.34 90 GLY A CA 1
ATOM 681 C C . GLY A 1 90 ? 7.411 -13.613 14.239 1.00 62.34 90 GLY A C 1
ATOM 682 O O . GLY A 1 90 ? 6.543 -13.153 13.492 1.00 62.34 90 GLY A O 1
ATOM 683 N N . PRO A 1 91 ? 8.191 -12.827 15.007 1.00 59.31 91 PRO A N 1
ATOM 684 C CA . PRO A 1 91 ? 8.248 -11.376 14.866 1.00 59.31 91 PRO A CA 1
ATOM 685 C C . PRO A 1 91 ? 8.576 -11.044 13.411 1.00 59.31 91 PRO A C 1
ATOM 687 O O . PRO A 1 91 ? 9.591 -11.501 12.887 1.00 59.31 91 PRO A O 1
ATOM 690 N N . VAL A 1 92 ? 7.688 -10.316 12.742 1.00 62.88 92 VAL A N 1
ATOM 691 C CA . VAL A 1 92 ? 7.898 -9.942 11.345 1.00 62.88 92 VAL A CA 1
ATOM 692 C C . VAL A 1 92 ? 8.927 -8.830 11.319 1.00 62.88 92 VAL A C 1
ATOM 694 O O . VAL A 1 92 ? 8.697 -7.772 11.903 1.00 62.88 92 VAL A O 1
ATOM 697 N N . ASP A 1 93 ? 10.055 -9.091 10.665 1.00 69.75 93 ASP A N 1
ATOM 698 C CA . ASP A 1 93 ? 11.067 -8.072 10.422 1.00 69.75 93 ASP A CA 1
ATOM 699 C C . ASP A 1 93 ? 10.400 -6.900 9.672 1.00 69.75 93 ASP A C 1
ATOM 701 O O . ASP A 1 93 ? 9.819 -7.117 8.600 1.00 69.75 93 ASP A O 1
ATOM 705 N N . PRO A 1 94 ? 10.430 -5.667 10.210 1.00 61.88 94 PRO A N 1
ATOM 706 C CA . PRO A 1 94 ? 9.895 -4.485 9.535 1.00 61.88 94 PRO A CA 1
ATOM 707 C C . PRO A 1 94 ? 10.474 -4.279 8.129 1.00 61.88 94 PRO A C 1
ATOM 709 O O . PRO A 1 94 ? 9.804 -3.731 7.254 1.00 61.88 94 PRO A O 1
ATOM 712 N N . LEU A 1 95 ? 11.687 -4.776 7.868 1.00 66.94 95 LEU A N 1
ATOM 713 C CA . LEU A 1 95 ? 12.283 -4.750 6.535 1.00 66.94 95 LEU A CA 1
ATOM 714 C C . LEU A 1 95 ? 11.547 -5.667 5.550 1.00 66.94 95 LEU A C 1
ATOM 716 O O . LEU A 1 95 ? 11.607 -5.448 4.342 1.00 66.94 95 LEU A O 1
ATOM 720 N N . GLU A 1 96 ? 10.821 -6.681 6.019 1.00 85.12 96 GLU A N 1
ATOM 721 C CA . GLU A 1 96 ? 10.057 -7.588 5.162 1.00 85.12 96 GLU A CA 1
ATOM 722 C C . GLU A 1 96 ? 8.635 -7.112 4.866 1.00 85.12 96 GLU A C 1
ATOM 724 O O . GLU A 1 96 ? 8.066 -7.551 3.856 1.00 85.12 96 GLU A O 1
ATOM 729 N N . VAL A 1 97 ? 8.059 -6.239 5.706 1.00 89.88 97 VAL A N 1
ATOM 730 C CA . VAL A 1 97 ? 6.690 -5.728 5.545 1.00 89.88 97 VAL A CA 1
ATOM 731 C C . VAL A 1 97 ? 6.572 -4.243 5.878 1.00 89.88 97 VAL A C 1
ATOM 733 O O . VAL A 1 97 ? 6.857 -3.821 6.993 1.00 89.88 97 VAL A O 1
ATOM 736 N N . ASN A 1 98 ? 6.001 -3.466 4.954 1.00 92.25 98 ASN A N 1
ATOM 737 C CA . ASN A 1 98 ? 5.773 -2.034 5.146 1.00 92.25 98 ASN A CA 1
ATOM 738 C C . ASN A 1 98 ? 4.312 -1.631 4.880 1.00 92.25 98 ASN A C 1
ATOM 740 O O . ASN A 1 98 ? 3.782 -1.878 3.793 1.00 92.25 98 ASN A O 1
ATOM 744 N N . LEU A 1 99 ? 3.676 -0.973 5.855 1.00 94.31 99 LEU A N 1
ATOM 745 C CA . LEU A 1 99 ? 2.357 -0.350 5.717 1.00 94.31 99 LEU A CA 1
ATOM 746 C C . LEU A 1 99 ? 2.506 1.124 5.332 1.00 94.31 99 LEU A C 1
ATOM 748 O O . LEU A 1 99 ? 3.119 1.905 6.054 1.00 94.31 99 LEU A O 1
ATOM 752 N N . LYS A 1 100 ? 1.892 1.537 4.220 1.00 94.88 100 LYS A N 1
ATOM 753 C CA . LYS A 1 100 ? 2.018 2.911 3.718 1.00 94.88 100 LYS A CA 1
ATOM 754 C C . LYS A 1 100 ? 0.743 3.426 3.072 1.00 94.88 100 LYS A C 1
ATOM 756 O O . LYS A 1 100 ? 0.069 2.689 2.358 1.00 94.88 100 LYS A O 1
ATOM 761 N N . LYS A 1 101 ? 0.435 4.717 3.245 1.00 95.19 101 LYS A N 1
ATOM 762 C CA . LYS A 1 101 ? -0.650 5.367 2.491 1.00 95.19 101 LYS A CA 1
ATOM 763 C C . LYS A 1 101 ? -0.392 5.250 0.987 1.00 95.19 101 LYS A C 1
ATOM 765 O O . LYS A 1 101 ? 0.718 5.489 0.508 1.00 95.19 101 LYS A O 1
ATOM 770 N N . ASN A 1 102 ? -1.430 4.892 0.239 1.00 96.25 102 ASN A N 1
ATOM 771 C CA . ASN A 1 102 ? -1.375 4.807 -1.209 1.00 96.25 102 ASN A CA 1
ATOM 772 C C . ASN A 1 102 ? -1.283 6.222 -1.792 1.00 96.25 102 ASN A C 1
ATOM 774 O O . ASN A 1 102 ? -2.191 7.032 -1.633 1.00 96.25 102 ASN A O 1
ATOM 778 N N . GLU A 1 103 ? -0.188 6.511 -2.489 1.00 95.00 103 GLU A N 1
ATOM 779 C CA . GLU A 1 103 ? 0.051 7.809 -3.133 1.00 95.00 103 GLU A CA 1
ATOM 780 C C . GLU A 1 103 ? -0.964 8.119 -4.243 1.00 95.00 103 GLU A C 1
ATOM 782 O O . GLU A 1 103 ? -1.234 9.280 -4.541 1.00 95.00 103 GLU A O 1
ATOM 787 N N . PHE A 1 104 ? -1.546 7.079 -4.847 1.00 95.88 104 PHE A N 1
ATOM 788 C CA . PHE A 1 104 ? -2.538 7.192 -5.912 1.00 95.88 104 PHE A CA 1
ATOM 789 C C . PHE A 1 104 ? -3.808 6.439 -5.505 1.00 95.88 104 PHE A C 1
ATOM 791 O O . PHE A 1 104 ? -4.077 5.352 -6.039 1.00 95.88 104 PHE A O 1
ATOM 798 N N . PRO A 1 105 ? -4.571 6.980 -4.537 1.00 94.62 105 PRO A N 1
ATOM 799 C CA . PRO A 1 105 ? -5.722 6.302 -3.962 1.00 94.62 105 PRO A CA 1
ATOM 800 C C . PRO A 1 105 ? -6.840 6.115 -4.995 1.00 94.62 105 PRO A C 1
ATOM 802 O O . PRO A 1 105 ? -6.935 6.853 -5.978 1.00 94.62 105 PRO A O 1
ATOM 805 N N . TYR A 1 106 ? -7.696 5.115 -4.776 1.00 94.19 106 TYR A N 1
ATOM 806 C CA . TYR A 1 106 ? -8.912 4.951 -5.572 1.00 94.19 106 TYR A CA 1
ATOM 807 C C . TYR A 1 106 ? -9.944 6.010 -5.191 1.00 94.19 106 TYR A C 1
ATOM 809 O O . TYR A 1 106 ? -9.882 6.598 -4.109 1.00 94.19 106 TYR A O 1
ATOM 817 N N . SER A 1 107 ? -10.896 6.255 -6.086 1.00 92.31 107 SER A N 1
ATOM 818 C CA . SER A 1 107 ? -12.008 7.163 -5.831 1.00 92.31 107 SER A CA 1
ATOM 819 C C . SER A 1 107 ? -13.013 6.506 -4.895 1.00 92.31 107 SER A C 1
ATOM 821 O O . SER A 1 107 ? -13.941 5.828 -5.323 1.00 92.31 107 SER A O 1
ATOM 823 N N . VAL A 1 108 ? -12.802 6.712 -3.600 1.00 90.44 108 VAL A N 1
ATOM 824 C CA . VAL A 1 108 ? -13.676 6.236 -2.525 1.00 90.44 108 VAL A CA 1
ATOM 825 C C . VAL A 1 108 ? -14.409 7.395 -1.852 1.00 90.44 108 VAL A C 1
ATOM 827 O O . VAL A 1 108 ? -14.114 8.568 -2.087 1.00 90.44 108 VAL A O 1
ATOM 830 N N . LYS A 1 109 ? -15.406 7.065 -1.024 1.00 89.38 109 LYS A N 1
ATOM 831 C CA . LYS A 1 109 ? -16.180 8.050 -0.259 1.00 89.38 109 LYS A CA 1
ATOM 832 C C . LYS A 1 109 ? -15.253 8.879 0.655 1.00 89.38 109 LYS A C 1
ATOM 834 O O . LYS A 1 109 ? -14.307 8.316 1.206 1.00 89.38 109 LYS A O 1
ATOM 839 N N . PRO A 1 110 ? -15.539 10.178 0.880 1.00 87.81 110 PRO A N 1
ATOM 840 C CA . PRO A 1 110 ? -14.813 10.980 1.863 1.00 87.81 110 PRO A CA 1
ATOM 841 C C . PRO A 1 110 ? -14.754 10.311 3.242 1.00 87.81 110 PRO A C 1
ATOM 843 O O . PRO A 1 110 ? -15.725 9.685 3.675 1.00 87.81 110 PRO A O 1
ATOM 846 N N . GLY A 1 111 ? -13.613 10.450 3.921 1.00 89.88 111 GLY A N 1
ATOM 847 C CA . GLY A 1 111 ? -13.345 9.806 5.212 1.00 89.88 111 GLY A CA 1
ATOM 848 C C . GLY A 1 111 ? -12.866 8.353 5.116 1.00 89.88 111 GLY A C 1
ATOM 849 O O . GLY A 1 111 ? -12.707 7.707 6.148 1.00 89.88 111 GLY A O 1
ATOM 850 N N . ILE A 1 112 ? -12.643 7.836 3.902 1.00 93.56 112 ILE A N 1
ATOM 851 C CA . ILE A 1 112 ? -11.966 6.557 3.676 1.00 93.56 112 ILE A CA 1
ATOM 852 C C . ILE A 1 112 ? -10.535 6.833 3.210 1.00 93.56 112 ILE A C 1
ATOM 854 O O . ILE A 1 112 ? -10.320 7.519 2.209 1.00 93.56 112 ILE A O 1
ATOM 858 N N . GLU A 1 113 ? -9.559 6.271 3.915 1.00 94.81 113 GLU A N 1
ATOM 859 C CA . GLU A 1 113 ? -8.153 6.298 3.517 1.00 94.81 113 GLU A CA 1
ATOM 860 C C . GLU A 1 113 ? -7.787 5.021 2.757 1.00 94.81 113 GLU A C 1
ATOM 862 O O . GLU A 1 113 ? -8.329 3.950 3.030 1.00 94.81 113 GLU A O 1
ATOM 867 N N . HIS A 1 114 ? -6.845 5.127 1.818 1.00 95.56 114 HIS A N 1
ATOM 868 C CA . HIS A 1 114 ? -6.329 3.988 1.064 1.00 95.56 114 HIS A CA 1
ATOM 869 C C . HIS A 1 114 ? -4.856 3.764 1.404 1.00 95.56 114 HIS A C 1
ATOM 871 O O . HIS A 1 114 ? -4.026 4.656 1.232 1.00 95.56 114 HIS A O 1
ATOM 877 N N . TRP A 1 115 ? -4.542 2.560 1.852 1.00 97.06 115 TRP A N 1
ATOM 878 C CA . TRP A 1 115 ? -3.242 2.097 2.304 1.00 97.06 115 TRP A CA 1
ATOM 879 C C . TRP A 1 115 ? -2.807 0.865 1.509 1.00 97.06 115 TRP A C 1
ATOM 881 O O . TRP A 1 115 ? -3.609 0.205 0.846 1.00 97.06 115 TRP A O 1
ATOM 891 N N . LEU A 1 116 ? -1.517 0.571 1.580 1.00 96.62 116 LEU A N 1
ATOM 892 C CA . LEU A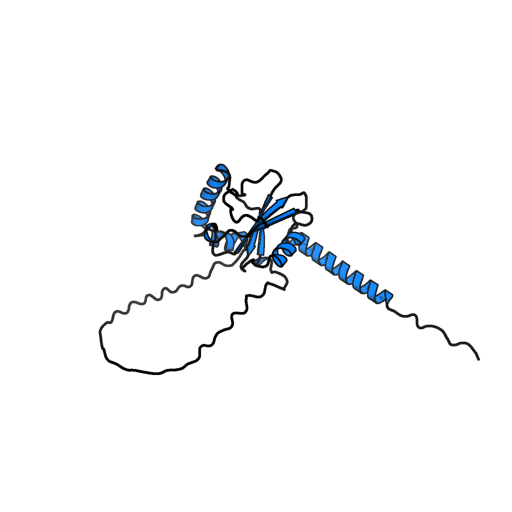 1 116 ? -0.873 -0.582 0.977 1.00 96.62 116 LEU A CA 1
ATOM 893 C C . LEU A 1 116 ? -0.019 -1.269 2.031 1.00 96.62 116 LEU A C 1
ATOM 895 O O . LEU A 1 116 ? 0.796 -0.609 2.675 1.00 96.62 116 LEU A O 1
ATOM 899 N N . ILE A 1 117 ? -0.176 -2.582 2.161 1.00 95.81 117 ILE A N 1
ATOM 900 C CA . ILE A 1 117 ? 0.818 -3.427 2.824 1.00 95.81 117 ILE A CA 1
ATOM 901 C C . ILE A 1 117 ? 1.697 -3.997 1.721 1.00 95.81 117 ILE A C 1
ATOM 903 O O . ILE A 1 117 ? 1.186 -4.689 0.843 1.00 95.81 117 ILE A O 1
ATOM 907 N N . TRP A 1 118 ? 2.989 -3.703 1.751 1.00 95.38 118 TRP A N 1
ATOM 908 C CA . TRP A 1 118 ? 3.992 -4.267 0.852 1.00 95.38 118 TRP A CA 1
ATOM 909 C C . TRP A 1 118 ? 4.764 -5.360 1.575 1.00 95.38 118 TRP A C 1
ATOM 911 O O . TRP A 1 118 ? 5.146 -5.150 2.721 1.00 95.38 118 TRP A O 1
ATOM 921 N N . SER A 1 119 ? 5.029 -6.491 0.920 1.00 92.69 119 SER A N 1
ATOM 922 C CA . SER A 1 119 ? 5.862 -7.545 1.501 1.00 92.69 119 SER A CA 1
ATOM 923 C C . SER A 1 119 ? 6.712 -8.289 0.476 1.00 92.69 119 SER A C 1
ATOM 925 O O . SER A 1 119 ? 6.364 -8.393 -0.705 1.00 92.69 119 SER A O 1
ATOM 927 N N . ARG A 1 120 ? 7.831 -8.846 0.955 1.00 86.31 120 ARG A N 1
ATOM 928 C CA . ARG A 1 120 ? 8.628 -9.841 0.221 1.00 86.31 120 ARG A CA 1
ATOM 929 C C . ARG A 1 120 ? 7.903 -11.161 0.079 1.00 86.31 120 ARG A C 1
ATOM 931 O O . ARG A 1 120 ? 8.008 -11.811 -0.959 1.00 86.31 120 ARG A O 1
ATOM 938 N N . GLN A 1 121 ? 7.207 -11.553 1.136 1.00 87.94 121 GLN A N 1
ATOM 939 C CA . GLN A 1 121 ? 6.531 -12.829 1.223 1.00 87.94 121 GLN A CA 1
ATOM 940 C C . GLN A 1 121 ? 5.086 -12.690 0.739 1.00 87.94 121 GLN A C 1
ATOM 942 O O . GLN A 1 121 ? 4.488 -11.610 0.738 1.00 87.94 121 GLN A O 1
ATOM 947 N N . SER A 1 122 ? 4.516 -13.802 0.285 1.00 88.56 122 SER A N 1
ATOM 948 C CA . SER A 1 122 ? 3.117 -13.833 -0.129 1.00 88.56 122 SER A CA 1
ATOM 949 C C . SER A 1 122 ? 2.211 -13.556 1.073 1.00 88.56 122 SER A C 1
ATOM 951 O O . SER A 1 122 ? 2.271 -14.264 2.073 1.00 88.56 122 SER A O 1
ATOM 953 N N . LEU A 1 123 ? 1.348 -12.546 0.965 1.00 88.31 123 LEU A N 1
ATOM 954 C CA . LEU A 1 123 ? 0.420 -12.150 2.026 1.00 88.31 123 LEU A CA 1
ATOM 955 C C . LEU A 1 123 ? -0.928 -12.850 1.827 1.00 88.31 123 LEU A C 1
ATOM 957 O O . LEU A 1 123 ? -1.915 -12.208 1.497 1.00 88.31 123 LEU A O 1
ATOM 961 N N . THR A 1 124 ? -0.967 -14.176 1.951 1.00 86.56 124 THR A N 1
ATOM 962 C CA . THR A 1 124 ? -2.205 -14.966 1.765 1.00 86.56 124 THR A CA 1
ATOM 963 C C . THR A 1 124 ? -2.931 -15.295 3.066 1.00 86.56 124 THR A C 1
ATOM 965 O O . THR A 1 124 ? -4.078 -15.727 3.027 1.00 86.56 124 THR A O 1
ATOM 968 N N . ASP A 1 125 ? -2.280 -15.100 4.211 1.00 90.25 125 ASP A N 1
ATOM 969 C CA . ASP A 1 125 ? -2.856 -15.376 5.524 1.00 90.25 125 ASP A CA 1
ATOM 970 C C . ASP A 1 125 ? -3.678 -14.178 6.025 1.00 90.25 125 ASP A C 1
ATOM 972 O O . ASP A 1 125 ? -3.145 -13.183 6.519 1.00 90.25 125 ASP A O 1
ATOM 976 N N . GLU A 1 126 ? -5.002 -14.271 5.893 1.00 90.69 126 GLU A N 1
ATOM 977 C CA . GLU A 1 126 ? -5.921 -13.220 6.336 1.00 90.69 126 GLU A CA 1
ATOM 978 C C . GLU A 1 126 ? -5.895 -12.984 7.850 1.00 90.69 126 GLU A C 1
ATOM 980 O O . GLU A 1 126 ? -6.134 -11.857 8.289 1.00 90.69 126 GLU A O 1
ATOM 985 N N . VAL A 1 127 ? -5.618 -14.017 8.654 1.00 91.69 127 VAL A N 1
ATOM 986 C CA . VAL A 1 127 ? -5.562 -13.897 10.119 1.00 91.69 127 VAL A CA 1
ATOM 987 C C . VAL A 1 127 ? -4.349 -13.065 10.507 1.00 91.69 127 VAL A C 1
ATOM 989 O O . VAL A 1 127 ? -4.457 -12.150 11.326 1.00 91.69 127 VAL A O 1
ATOM 992 N N . TRP A 1 128 ? -3.214 -13.332 9.860 1.00 91.94 128 TRP A N 1
ATOM 993 C CA . TRP A 1 128 ? -2.006 -12.540 10.035 1.00 91.94 128 TRP A CA 1
ATOM 994 C C . TRP A 1 128 ? -2.216 -11.078 9.606 1.00 91.94 128 TRP A C 1
ATOM 996 O O . TRP A 1 128 ? -1.926 -10.173 10.388 1.00 91.94 128 TRP A O 1
ATOM 1006 N N . ILE A 1 129 ? -2.791 -10.831 8.417 1.00 93.25 129 ILE A N 1
ATOM 1007 C CA . ILE A 1 129 ? -3.050 -9.463 7.919 1.00 93.25 129 ILE A CA 1
ATOM 1008 C C . ILE A 1 129 ? -3.946 -8.698 8.894 1.00 93.25 129 ILE A C 1
ATOM 1010 O O . ILE A 1 129 ? -3.693 -7.531 9.190 1.00 93.25 129 ILE A O 1
ATOM 1014 N N . ARG A 1 130 ? -4.990 -9.358 9.405 1.00 93.38 130 ARG A N 1
ATOM 1015 C CA . ARG A 1 130 ? -5.922 -8.765 10.362 1.00 93.38 130 ARG A CA 1
ATOM 1016 C C . ARG A 1 130 ? -5.211 -8.320 11.635 1.00 93.38 130 ARG A C 1
ATOM 1018 O O . ARG A 1 130 ? -5.316 -7.157 12.009 1.00 93.38 130 ARG A O 1
ATOM 1025 N N . ARG A 1 131 ? -4.444 -9.224 12.249 1.00 92.62 131 ARG A N 1
ATOM 1026 C CA . ARG A 1 131 ? -3.662 -8.924 13.453 1.00 92.62 131 ARG A CA 1
ATOM 1027 C C . ARG A 1 131 ? -2.692 -7.765 13.212 1.00 92.62 131 ARG A C 1
ATOM 1029 O O . ARG A 1 131 ? -2.608 -6.862 14.036 1.00 92.62 131 ARG A O 1
ATOM 1036 N N . TYR A 1 132 ? -1.993 -7.778 12.077 1.00 92.62 132 TYR A N 1
ATOM 1037 C CA . TYR A 1 132 ? -1.057 -6.718 11.705 1.00 92.62 132 TYR A CA 1
ATOM 1038 C C . TYR A 1 132 ? -1.753 -5.352 11.577 1.00 92.62 132 TYR A C 1
ATOM 1040 O O . TYR A 1 132 ? -1.236 -4.344 12.051 1.00 92.62 132 TYR A O 1
ATOM 1048 N N . LEU A 1 133 ? -2.948 -5.306 10.980 1.00 93.62 133 LEU A N 1
ATOM 1049 C CA . LEU A 1 133 ? -3.734 -4.074 10.872 1.00 93.62 133 LEU A CA 1
ATOM 1050 C C . LEU A 1 133 ? -4.277 -3.594 12.220 1.00 93.62 133 LEU A C 1
ATOM 1052 O O . LEU A 1 133 ? -4.246 -2.396 12.472 1.00 93.62 133 LEU A O 1
ATOM 1056 N N . GLU A 1 134 ? -4.738 -4.491 13.090 1.00 92.25 134 GLU A N 1
ATOM 1057 C CA . GLU A 1 134 ? -5.205 -4.135 14.440 1.00 92.25 134 GLU A CA 1
ATOM 1058 C C . GLU A 1 134 ? -4.095 -3.511 15.290 1.00 92.25 134 GLU A C 1
ATOM 1060 O O . GLU A 1 134 ? -4.346 -2.572 16.043 1.00 92.25 134 GLU A O 1
ATOM 1065 N N . GLU A 1 135 ? -2.870 -4.014 15.147 1.00 90.81 135 GLU A N 1
ATOM 1066 C CA . GLU A 1 135 ? -1.695 -3.501 15.847 1.00 90.81 135 GLU A CA 1
ATOM 1067 C C . GLU A 1 135 ? -1.248 -2.138 15.303 1.00 90.81 135 GLU A C 1
ATOM 1069 O O . GLU A 1 135 ? -0.976 -1.221 16.074 1.00 90.81 135 GLU A O 1
ATOM 1074 N N . ARG A 1 136 ? -1.209 -1.981 13.973 1.00 90.12 136 ARG A N 1
ATOM 1075 C CA . ARG A 1 136 ? -0.700 -0.768 13.306 1.00 90.12 136 ARG A CA 1
ATOM 1076 C C . ARG A 1 136 ? -1.711 0.369 13.215 1.00 90.12 136 ARG A C 1
ATOM 1078 O O . ARG A 1 136 ? -1.329 1.535 13.158 1.00 90.12 136 ARG A O 1
ATOM 1085 N N . LEU A 1 137 ? -2.993 0.033 13.129 1.00 91.62 137 LEU A N 1
ATOM 1086 C CA . LEU A 1 137 ? -4.103 0.959 12.917 1.00 91.62 137 LEU A CA 1
ATOM 1087 C C . LEU A 1 137 ? -5.187 0.734 13.988 1.00 91.62 137 LEU A C 1
ATOM 1089 O O . LEU A 1 137 ? -6.340 0.445 13.645 1.00 91.62 137 LEU A O 1
ATOM 1093 N N . PRO A 1 138 ? -4.842 0.848 15.285 1.00 91.38 138 PRO A N 1
ATOM 1094 C CA . PRO A 1 138 ? -5.773 0.553 16.364 1.00 91.38 138 PRO A CA 1
ATOM 1095 C C . PRO A 1 138 ? -6.986 1.491 16.327 1.00 91.38 138 PRO A C 1
ATOM 1097 O O . PRO A 1 138 ? -6.875 2.687 16.058 1.00 91.38 138 PRO A O 1
ATOM 1100 N N . GLY A 1 139 ? -8.165 0.931 16.605 1.00 89.75 139 GLY A N 1
ATOM 1101 C CA . GLY A 1 139 ? -9.421 1.687 16.667 1.00 89.75 139 GLY A CA 1
ATOM 1102 C C . GLY A 1 139 ? -10.007 2.093 15.310 1.00 89.75 139 GLY A C 1
ATOM 1103 O O . GLY A 1 139 ? -10.992 2.826 15.276 1.00 89.75 139 GLY A O 1
ATOM 1104 N N . ARG A 1 140 ? -9.438 1.624 14.192 1.00 92.56 140 ARG A N 1
ATOM 1105 C CA . ARG A 1 140 ? -9.947 1.908 12.844 1.00 92.56 140 ARG A CA 1
ATOM 1106 C C . ARG A 1 140 ? -10.717 0.720 12.279 1.00 92.56 140 ARG A C 1
ATOM 1108 O O . ARG A 1 140 ? -10.275 -0.422 12.383 1.00 92.56 140 ARG A O 1
ATOM 1115 N N . ASP A 1 141 ? -11.820 1.003 11.591 1.00 93.50 141 ASP A N 1
ATOM 1116 C CA . ASP A 1 141 ? -12.474 0.013 10.738 1.00 93.50 141 ASP A CA 1
ATOM 1117 C C . ASP A 1 141 ? -11.632 -0.178 9.480 1.00 93.50 141 ASP A C 1
ATOM 1119 O O . ASP A 1 141 ? -11.192 0.804 8.871 1.00 93.50 141 ASP A O 1
ATOM 1123 N N . TYR A 1 142 ? -11.448 -1.422 9.043 1.00 94.94 142 TYR A N 1
ATOM 1124 C CA . TYR A 1 142 ? -10.702 -1.707 7.825 1.00 94.94 142 TYR A CA 1
ATOM 1125 C C . TYR A 1 142 ? -11.338 -2.789 6.957 1.00 94.94 142 TYR A C 1
ATOM 1127 O O . TYR A 1 142 ? -12.033 -3.701 7.406 1.00 94.94 142 TYR A O 1
ATOM 1135 N N . LEU A 1 143 ? -11.054 -2.680 5.666 1.00 94.94 143 LEU A N 1
ATOM 1136 C CA . LEU A 1 143 ? -11.342 -3.671 4.648 1.00 94.94 143 LEU A CA 1
ATOM 1137 C C . LEU A 1 143 ? -10.092 -3.845 3.796 1.00 94.94 143 LEU A C 1
ATOM 1139 O O . LEU A 1 143 ? -9.491 -2.858 3.387 1.00 94.94 143 LEU A O 1
ATOM 1143 N N . PHE A 1 144 ? -9.717 -5.082 3.488 1.00 95.50 144 PHE A N 1
ATOM 1144 C CA . PHE A 1 144 ? -8.550 -5.348 2.660 1.00 95.50 144 PHE A CA 1
ATOM 1145 C C . PHE A 1 144 ? -8.817 -6.407 1.595 1.00 95.50 144 PHE A C 1
ATOM 1147 O O . PHE A 1 144 ? -9.730 -7.224 1.728 1.00 95.50 144 PHE A O 1
ATOM 1154 N N . PHE A 1 145 ? -8.031 -6.364 0.522 1.00 94.31 145 PHE A N 1
ATOM 1155 C CA . PHE A 1 145 ? -8.033 -7.359 -0.548 1.00 94.31 145 PHE A CA 1
ATOM 1156 C C . PHE A 1 145 ? -6.730 -7.305 -1.349 1.00 94.31 145 PHE A C 1
ATOM 1158 O O . PHE A 1 145 ? -5.970 -6.340 -1.287 1.00 94.31 145 PHE A O 1
ATOM 1165 N N . ILE A 1 146 ? -6.480 -8.345 -2.136 1.00 91.75 146 ILE A N 1
ATOM 1166 C CA . ILE A 1 146 ? -5.340 -8.425 -3.049 1.00 91.75 146 ILE A CA 1
ATOM 1167 C C . ILE A 1 146 ? -5.886 -8.314 -4.466 1.00 91.75 146 ILE A C 1
ATOM 1169 O O . ILE A 1 146 ? -6.811 -9.043 -4.827 1.00 91.75 146 ILE A O 1
ATOM 1173 N N . ASN A 1 147 ? -5.313 -7.427 -5.282 1.00 90.44 147 ASN A N 1
ATOM 1174 C CA . ASN A 1 147 ? -5.701 -7.354 -6.688 1.00 90.44 147 ASN A CA 1
ATOM 1175 C C . ASN A 1 147 ? -5.428 -8.704 -7.371 1.00 90.44 147 ASN A C 1
ATOM 1177 O O . ASN A 1 147 ? -4.369 -9.308 -7.136 1.00 90.44 147 ASN A O 1
ATOM 1181 N N . PRO A 1 148 ? -6.333 -9.181 -8.238 1.00 87.62 148 PRO A N 1
ATOM 1182 C CA . PRO A 1 148 ? -6.059 -10.356 -9.046 1.00 87.62 148 PRO A CA 1
ATOM 1183 C C . PRO A 1 148 ? -4.852 -10.085 -9.965 1.00 87.62 148 PRO A C 1
ATOM 1185 O O . PRO A 1 148 ? -4.574 -8.916 -10.262 1.00 87.62 148 PRO A O 1
ATOM 1188 N N . PRO A 1 149 ? -4.088 -11.121 -10.363 1.00 86.25 149 PRO A N 1
ATOM 1189 C CA . PRO A 1 149 ? -2.816 -10.964 -11.075 1.00 86.25 149 PRO A CA 1
ATOM 1190 C C . PRO A 1 149 ? -2.873 -10.014 -12.278 1.00 86.25 149 PRO A C 1
ATOM 1192 O O . PRO A 1 149 ? -1.982 -9.186 -12.444 1.00 86.25 149 PRO A O 1
ATOM 1195 N N . GLU A 1 150 ? -3.950 -10.069 -13.057 1.00 87.44 150 GLU A N 1
ATOM 1196 C CA . GLU A 1 150 ? -4.191 -9.247 -14.244 1.00 87.44 150 GLU A CA 1
ATOM 1197 C C . GLU A 1 150 ? -4.384 -7.746 -13.953 1.00 87.44 150 GLU A C 1
ATOM 1199 O O . GLU A 1 150 ? -4.196 -6.919 -14.842 1.00 87.44 150 GLU A O 1
ATOM 1204 N N . LEU A 1 151 ? -4.714 -7.373 -12.711 1.00 87.25 151 LEU A N 1
ATOM 1205 C CA . LEU A 1 151 ? -4.898 -5.981 -12.275 1.00 87.25 151 LEU A CA 1
ATOM 1206 C C . LEU A 1 151 ? -3.734 -5.460 -11.415 1.00 87.25 151 LEU A C 1
ATOM 1208 O O . LEU A 1 151 ? -3.807 -4.353 -10.866 1.00 87.25 151 LEU A O 1
ATOM 1212 N N . ARG A 1 152 ? -2.658 -6.239 -11.249 1.00 88.94 152 ARG A N 1
ATOM 1213 C CA . ARG A 1 152 ? -1.482 -5.813 -10.480 1.00 88.94 152 ARG A CA 1
ATOM 1214 C C . ARG A 1 152 ? -0.563 -4.962 -11.343 1.00 88.94 152 ARG A C 1
ATOM 1216 O O . ARG A 1 152 ? -0.042 -5.410 -12.355 1.00 88.94 152 ARG A O 1
ATOM 1223 N N . SER A 1 153 ? -0.271 -3.753 -10.874 1.00 86.56 153 SER A N 1
ATOM 1224 C CA . SER A 1 153 ? 0.750 -2.902 -11.495 1.00 86.56 153 SER A CA 1
ATOM 1225 C C . SER A 1 153 ? 2.185 -3.374 -11.234 1.00 86.56 153 SER A C 1
ATOM 1227 O O . SER A 1 153 ? 3.097 -2.950 -11.934 1.00 86.56 153 SER A O 1
ATOM 1229 N N . VAL A 1 154 ? 2.382 -4.176 -10.183 1.00 91.00 154 VAL A N 1
ATOM 1230 C CA . VAL A 1 154 ? 3.685 -4.614 -9.660 1.00 91.00 154 VAL A CA 1
ATOM 1231 C C . VAL A 1 154 ? 3.552 -6.104 -9.335 1.00 91.00 154 VAL A C 1
ATOM 1233 O O . VAL A 1 154 ? 3.146 -6.453 -8.225 1.00 91.00 154 VAL A O 1
ATOM 1236 N N . PRO A 1 155 ? 3.746 -6.997 -10.318 1.00 88.44 155 PRO A N 1
ATOM 1237 C CA . PRO A 1 155 ? 3.419 -8.411 -10.160 1.00 88.44 155 PRO A CA 1
ATOM 1238 C C . PRO A 1 155 ? 4.449 -9.178 -9.323 1.00 88.44 155 PRO A C 1
ATOM 1240 O O . PRO A 1 155 ? 4.099 -10.219 -8.772 1.00 88.44 155 PRO A O 1
ATOM 1243 N N . THR A 1 156 ? 5.692 -8.689 -9.204 1.00 90.75 156 THR A N 1
ATOM 1244 C CA . THR A 1 156 ? 6.767 -9.425 -8.510 1.00 90.75 156 THR A CA 1
ATOM 1245 C C . THR A 1 156 ? 6.826 -9.162 -7.006 1.00 90.75 156 THR A C 1
ATOM 1247 O O . THR A 1 156 ? 7.569 -9.840 -6.300 1.00 90.75 156 THR A O 1
ATOM 1250 N N . ILE A 1 157 ? 6.051 -8.192 -6.505 1.00 91.56 157 ILE A N 1
ATOM 1251 C CA . ILE A 1 157 ? 6.026 -7.803 -5.091 1.00 91.56 157 ILE A CA 1
ATOM 1252 C C . ILE A 1 157 ? 4.613 -7.991 -4.547 1.00 91.56 157 ILE A C 1
ATOM 1254 O O . ILE A 1 157 ? 3.638 -7.442 -5.075 1.00 91.56 157 ILE A O 1
ATOM 1258 N N . SER A 1 158 ? 4.513 -8.767 -3.470 1.00 93.19 158 SER A N 1
ATOM 1259 C CA . SER A 1 158 ? 3.260 -9.030 -2.770 1.00 93.19 158 SER A CA 1
ATOM 1260 C C . SER A 1 158 ? 2.727 -7.738 -2.158 1.00 93.19 158 SER A C 1
ATOM 1262 O O . SER A 1 158 ? 3.460 -7.015 -1.477 1.00 93.19 158 SER A O 1
ATOM 1264 N N . HIS A 1 159 ? 1.458 -7.426 -2.423 1.00 95.06 159 HIS A N 1
ATOM 1265 C CA . HIS A 1 159 ? 0.822 -6.258 -1.834 1.00 95.06 159 HIS A CA 1
ATOM 1266 C C . HIS A 1 159 ? -0.680 -6.420 -1.621 1.00 95.06 159 HIS A C 1
ATOM 1268 O O . HIS A 1 159 ? -1.389 -6.997 -2.447 1.00 95.06 159 HIS A O 1
ATOM 1274 N N . VAL A 1 160 ? -1.154 -5.857 -0.512 1.00 96.06 160 VAL A N 1
ATOM 1275 C CA . VAL A 1 160 ? -2.561 -5.849 -0.098 1.00 96.06 160 VAL A CA 1
ATOM 1276 C C . VAL A 1 160 ? -3.074 -4.412 -0.154 1.00 96.06 160 VAL A C 1
ATOM 1278 O O . VAL A 1 160 ? -2.438 -3.505 0.382 1.00 96.06 160 VAL A O 1
ATOM 1281 N N . GLN A 1 161 ? -4.222 -4.202 -0.796 1.00 96.50 161 GLN A N 1
ATOM 1282 C CA . GLN A 1 161 ? -4.968 -2.945 -0.749 1.00 96.50 161 GLN A CA 1
ATOM 1283 C C . GLN A 1 161 ? -5.751 -2.904 0.562 1.00 96.50 161 GLN A C 1
ATOM 1285 O O . GLN A 1 161 ? -6.482 -3.848 0.861 1.00 96.50 161 GLN A O 1
ATOM 1290 N N . VAL A 1 162 ? -5.620 -1.826 1.331 1.00 96.62 162 VAL A N 1
ATOM 1291 C CA . VAL A 1 162 ? -6.298 -1.668 2.623 1.00 96.62 162 VAL A CA 1
ATOM 1292 C C . VAL A 1 162 ? -7.052 -0.347 2.637 1.00 96.62 162 VAL A C 1
ATOM 1294 O O . VAL A 1 162 ? -6.470 0.719 2.476 1.00 96.62 162 VAL A O 1
ATOM 1297 N N . PHE A 1 163 ? -8.357 -0.402 2.849 1.00 95.94 163 PHE A N 1
ATOM 1298 C CA . PHE A 1 163 ? -9.205 0.759 3.066 1.00 95.94 163 PHE A CA 1
ATOM 1299 C C . PHE A 1 163 ? -9.515 0.881 4.542 1.00 95.94 163 PHE A C 1
ATOM 1301 O O . PHE A 1 163 ? -9.951 -0.096 5.146 1.00 95.94 163 PHE A O 1
ATOM 1308 N N . THR A 1 164 ? -9.333 2.069 5.109 1.00 95.25 164 THR A N 1
ATOM 1309 C CA . THR A 1 164 ? -9.656 2.322 6.516 1.00 95.25 164 THR A CA 1
ATOM 1310 C C . THR A 1 164 ? -10.626 3.476 6.676 1.00 95.25 164 THR A C 1
ATOM 1312 O O . THR A 1 164 ? -10.598 4.429 5.896 1.00 95.25 164 THR A O 1
ATOM 1315 N N . LYS A 1 165 ? -11.461 3.410 7.710 1.00 93.25 165 LYS A N 1
ATOM 1316 C CA . LYS A 1 165 ? -12.402 4.459 8.102 1.00 93.25 165 LYS A CA 1
ATOM 1317 C C . LYS A 1 165 ? -12.338 4.651 9.621 1.00 93.25 165 LYS A C 1
ATOM 1319 O O . LYS A 1 165 ? -12.226 3.678 10.357 1.00 93.25 165 LYS A O 1
ATOM 1324 N N . GLY A 1 166 ? -12.454 5.897 10.073 1.00 83.75 166 GLY A N 1
ATOM 1325 C CA . GLY A 1 166 ? -12.485 6.253 11.495 1.00 83.75 166 GLY A CA 1
ATOM 1326 C C . GLY A 1 166 ? -11.329 7.156 11.916 1.00 83.75 166 GLY A C 1
ATOM 1327 O O . GLY A 1 166 ? -10.403 7.404 11.143 1.00 83.75 166 GLY A O 1
ATOM 1328 N N . GLU A 1 167 ? -11.419 7.656 13.145 1.00 65.62 167 GLU A N 1
ATOM 1329 C CA . GLU A 1 167 ? -10.379 8.444 13.804 1.00 65.62 167 GLU A CA 1
ATOM 1330 C C . GLU A 1 167 ? -9.563 7.502 14.695 1.00 65.62 167 GLU A C 1
ATOM 1332 O O . GLU A 1 167 ? -10.105 6.822 15.558 1.00 65.62 167 GLU A O 1
ATOM 1337 N N . GLY A 1 168 ? -8.262 7.417 14.442 1.00 63.34 168 GLY A N 1
ATOM 1338 C CA . GLY A 1 168 ? -7.328 6.600 15.212 1.00 63.34 168 GLY A CA 1
ATOM 1339 C C . GLY A 1 168 ? -5.906 7.014 14.872 1.00 63.34 168 GLY A C 1
ATOM 1340 O O . GLY A 1 168 ? -5.661 7.485 13.754 1.00 63.34 168 GLY A O 1
ATOM 1341 N N . GLU A 1 169 ? -4.985 6.881 15.816 1.00 66.38 169 GLU A N 1
ATOM 1342 C CA . GLU A 1 169 ? -3.581 7.222 15.596 1.00 66.38 169 GLU A CA 1
ATOM 1343 C C . GLU A 1 169 ? -2.907 6.169 14.711 1.00 66.38 169 GLU A C 1
ATOM 1345 O O . GLU A 1 169 ? -3.203 4.975 14.788 1.00 66.38 169 GLU A O 1
ATOM 1350 N N . VAL A 1 170 ? -2.042 6.632 13.812 1.00 72.44 170 VAL A N 1
ATOM 1351 C CA . VAL A 1 170 ? -1.170 5.759 13.023 1.00 72.44 170 VAL A CA 1
ATOM 1352 C C . VAL A 1 170 ? 0.103 5.636 13.833 1.00 72.44 170 VAL A C 1
ATOM 1354 O O . VAL A 1 170 ? 0.790 6.638 13.991 1.00 72.44 170 VAL A O 1
ATOM 1357 N N . LEU A 1 171 ? 0.387 4.444 14.344 1.00 71.56 171 LEU A N 1
ATOM 1358 C CA . LEU A 1 171 ? 1.603 4.214 15.114 1.00 71.56 171 LEU A CA 1
ATOM 1359 C C . LEU A 1 171 ? 2.760 4.005 14.145 1.00 71.56 171 LEU A C 1
ATOM 1361 O O . LEU A 1 171 ? 2.679 3.155 13.247 1.00 71.56 171 LEU A O 1
ATOM 1365 N N . ASP A 1 172 ? 3.807 4.805 14.300 1.00 75.06 172 ASP A N 1
ATOM 1366 C CA . ASP A 1 172 ? 5.066 4.558 13.617 1.00 75.06 172 ASP A CA 1
ATOM 1367 C C . ASP A 1 172 ? 5.865 3.444 14.317 1.00 75.06 172 ASP A C 1
ATOM 1369 O O . ASP A 1 172 ? 5.387 2.778 15.238 1.00 75.06 172 ASP A O 1
ATOM 1373 N N . GLU A 1 173 ? 7.041 3.131 13.778 1.00 71.25 173 GLU A N 1
ATOM 1374 C CA . GLU A 1 173 ? 7.876 2.043 14.295 1.00 71.25 173 GLU A CA 1
ATOM 1375 C C . GLU A 1 173 ? 8.360 2.311 15.721 1.00 71.25 173 GLU A C 1
ATOM 1377 O O . GLU A 1 173 ? 8.339 1.388 16.538 1.00 71.25 173 GLU A O 1
ATOM 1382 N N . ASP A 1 174 ? 8.680 3.565 16.034 1.00 73.75 174 ASP A N 1
ATOM 1383 C CA . ASP A 1 174 ? 9.149 3.983 17.352 1.00 73.75 174 ASP A CA 1
ATOM 1384 C C . ASP A 1 174 ? 8.011 3.880 18.385 1.00 73.75 174 ASP A C 1
ATOM 1386 O O . ASP A 1 174 ? 8.175 3.283 19.452 1.00 73.75 174 ASP A O 1
ATOM 1390 N N . ASP A 1 175 ? 6.811 4.358 18.037 1.00 77.06 175 ASP A N 1
ATOM 1391 C CA . ASP A 1 175 ? 5.620 4.269 18.889 1.00 77.06 175 ASP A CA 1
ATOM 1392 C C . ASP A 1 175 ? 5.231 2.817 19.202 1.00 77.06 175 ASP A C 1
ATOM 1394 O O . ASP A 1 175 ? 4.739 2.494 20.290 1.00 77.06 175 ASP A O 1
ATOM 1398 N N . MET A 1 176 ? 5.422 1.916 18.237 1.00 72.31 176 MET A N 1
ATOM 1399 C CA . MET A 1 176 ? 5.170 0.492 18.431 1.00 72.31 176 MET A CA 1
ATOM 1400 C C . MET A 1 176 ? 6.189 -0.170 19.347 1.00 72.31 176 MET A C 1
ATOM 1402 O O . MET A 1 176 ? 5.797 -1.021 20.144 1.00 72.31 176 MET A O 1
ATOM 1406 N N . GLU A 1 177 ? 7.474 0.164 19.215 1.00 76.94 177 GLU A N 1
ATOM 1407 C CA . GLU A 1 177 ? 8.514 -0.395 20.077 1.00 76.94 177 GLU A CA 1
ATOM 1408 C C . GLU A 1 177 ? 8.247 0.002 21.532 1.00 76.94 177 GLU A C 1
ATOM 1410 O O . GLU A 1 177 ? 8.181 -0.868 22.402 1.00 76.94 177 GLU A O 1
ATOM 1415 N N . ILE A 1 178 ? 7.886 1.267 21.763 1.00 77.19 178 ILE A N 1
ATOM 1416 C CA . ILE A 1 178 ? 7.461 1.769 23.076 1.00 77.19 178 ILE A CA 1
ATOM 1417 C C . ILE A 1 178 ? 6.228 1.008 23.595 1.00 77.19 178 ILE A C 1
ATOM 1419 O O . ILE A 1 178 ? 6.208 0.543 24.736 1.00 77.19 178 ILE A O 1
ATOM 1423 N N . LYS A 1 179 ? 5.192 0.815 22.767 1.00 73.88 179 LYS A N 1
ATOM 1424 C CA . LYS A 1 179 ? 3.989 0.059 23.172 1.00 73.88 179 LYS A CA 1
ATOM 1425 C C . LYS A 1 179 ? 4.262 -1.414 23.439 1.00 73.88 179 LYS A C 1
ATOM 1427 O O . LYS A 1 179 ? 3.604 -2.023 24.288 1.00 73.88 179 LYS A O 1
ATOM 1432 N N . LYS A 1 180 ? 5.192 -2.011 22.699 1.00 77.62 180 LYS A N 1
ATOM 1433 C CA . LYS A 1 180 ? 5.614 -3.391 22.911 1.00 77.62 180 LYS A CA 1
ATOM 1434 C C . LYS A 1 180 ? 6.309 -3.519 24.262 1.00 77.62 180 LYS A C 1
ATOM 1436 O O . LYS A 1 180 ? 5.929 -4.404 25.027 1.00 77.62 180 LYS A O 1
ATOM 1441 N N . GLU A 1 181 ? 7.236 -2.618 24.580 1.00 80.38 181 GLU A N 1
ATOM 1442 C CA . GLU A 1 181 ? 7.889 -2.559 25.891 1.00 80.38 181 GLU A CA 1
ATOM 1443 C C . GLU A 1 181 ? 6.867 -2.370 27.021 1.00 80.38 181 GLU A C 1
ATOM 1445 O O . GLU A 1 181 ? 6.908 -3.089 28.021 1.00 80.38 181 GLU A O 1
ATOM 1450 N N . GLU A 1 182 ? 5.885 -1.480 26.845 1.00 83.12 182 GLU A N 1
ATOM 1451 C CA . GLU A 1 182 ? 4.817 -1.260 27.826 1.00 83.12 182 GLU A CA 1
ATOM 1452 C C . GLU A 1 182 ? 3.964 -2.522 28.040 1.00 83.12 182 GLU A C 1
ATOM 1454 O O . GLU A 1 182 ? 3.663 -2.899 29.176 1.00 83.12 182 GLU A O 1
ATOM 1459 N N . ARG A 1 183 ? 3.606 -3.232 26.962 1.00 78.19 183 ARG A N 1
ATOM 1460 C CA . ARG A 1 183 ? 2.834 -4.481 27.040 1.00 78.19 183 ARG A CA 1
ATOM 1461 C C . ARG A 1 183 ? 3.633 -5.613 27.681 1.00 78.19 183 ARG A C 1
ATOM 1463 O O . ARG A 1 183 ? 3.065 -6.392 28.449 1.00 78.19 183 ARG A O 1
ATOM 1470 N N . GLU A 1 184 ? 4.922 -5.723 27.374 1.00 83.25 184 GLU A N 1
ATOM 1471 C CA . GLU A 1 184 ? 5.820 -6.694 28.002 1.00 83.25 184 GLU A CA 1
ATOM 1472 C C . GLU A 1 184 ? 5.979 -6.399 29.499 1.00 83.25 184 GLU A C 1
ATOM 1474 O O . GLU A 1 184 ? 5.835 -7.312 30.316 1.00 83.25 184 GLU A O 1
ATOM 1479 N N . ALA A 1 185 ? 6.144 -5.129 29.881 1.00 77.00 185 ALA A N 1
ATOM 1480 C CA . ALA A 1 185 ? 6.187 -4.700 31.277 1.00 77.00 185 ALA A CA 1
ATOM 1481 C C . ALA A 1 185 ? 4.866 -4.987 32.012 1.00 77.00 185 ALA A C 1
ATOM 1483 O O . ALA A 1 185 ? 4.877 -5.533 33.118 1.00 77.00 185 ALA A O 1
ATOM 1484 N N . ALA A 1 186 ? 3.719 -4.700 31.390 1.00 76.38 186 ALA A N 1
ATOM 1485 C CA . ALA A 1 186 ? 2.403 -4.999 31.951 1.00 76.38 186 ALA A CA 1
ATOM 1486 C C . ALA A 1 186 ? 2.174 -6.513 32.113 1.00 76.38 186 ALA A C 1
ATOM 1488 O O . ALA A 1 186 ? 1.653 -6.962 33.136 1.00 76.38 186 ALA A O 1
ATOM 1489 N N . SER A 1 187 ? 2.610 -7.317 31.138 1.00 82.19 187 SER A N 1
ATOM 1490 C CA . SER A 1 187 ? 2.548 -8.782 31.203 1.00 82.19 187 SER A CA 1
ATOM 1491 C C . SER A 1 187 ? 3.453 -9.349 32.303 1.00 82.19 187 SER A C 1
ATOM 1493 O O . SER A 1 187 ? 3.051 -10.264 33.031 1.00 82.19 187 SER A O 1
ATOM 1495 N N . ALA A 1 188 ? 4.660 -8.800 32.466 1.00 77.56 188 ALA A N 1
ATOM 1496 C CA . ALA A 1 188 ? 5.578 -9.175 33.538 1.00 77.56 188 ALA A CA 1
ATOM 1497 C C . ALA A 1 188 ? 5.006 -8.811 34.918 1.00 77.56 188 ALA A C 1
ATOM 1499 O O . ALA A 1 188 ? 5.016 -9.642 35.828 1.00 77.56 188 ALA A O 1
ATOM 1500 N N . ALA A 1 189 ? 4.424 -7.616 35.058 1.00 72.38 189 ALA A N 1
ATOM 1501 C CA . ALA A 1 189 ? 3.774 -7.170 36.2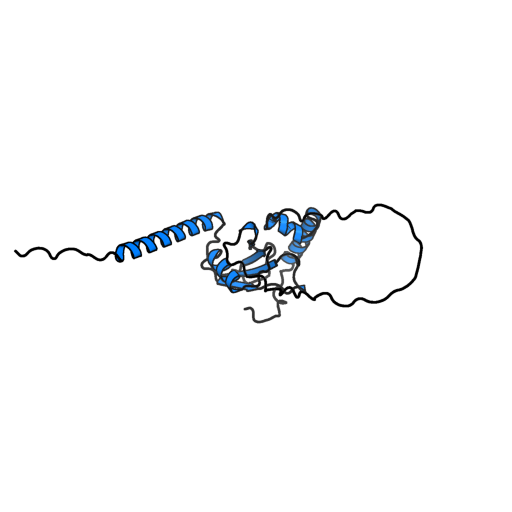88 1.00 72.38 189 ALA A CA 1
ATOM 1502 C C . ALA A 1 189 ? 2.562 -8.045 36.654 1.00 72.38 189 ALA A C 1
ATOM 1504 O O . ALA A 1 189 ? 2.420 -8.456 37.807 1.00 72.38 189 ALA A O 1
ATOM 1505 N N . ALA A 1 190 ? 1.724 -8.400 35.676 1.00 72.12 190 ALA A N 1
ATOM 1506 C CA . ALA A 1 190 ? 0.603 -9.314 35.885 1.00 72.12 190 ALA A CA 1
ATOM 1507 C C . ALA A 1 190 ? 1.078 -10.712 36.323 1.00 72.12 190 ALA A C 1
ATOM 1509 O O . ALA A 1 190 ? 0.530 -11.290 37.263 1.00 72.12 190 ALA A O 1
ATOM 1510 N N . SER A 1 191 ? 2.144 -11.232 35.706 1.00 71.94 191 SER A N 1
ATOM 1511 C CA . SER A 1 191 ? 2.735 -12.530 36.069 1.00 71.94 191 SER A CA 1
ATOM 1512 C C . SER A 1 191 ? 3.331 -12.525 37.485 1.00 71.94 191 SER A C 1
ATOM 1514 O O . SER A 1 191 ? 3.191 -13.501 38.230 1.00 71.94 191 SER A O 1
ATOM 1516 N N . ALA A 1 192 ? 3.944 -11.410 37.897 1.00 70.31 192 ALA A N 1
ATOM 1517 C CA . ALA A 1 192 ? 4.461 -11.225 39.251 1.00 70.31 192 ALA A CA 1
ATOM 1518 C C . ALA A 1 192 ? 3.334 -11.169 40.298 1.00 70.31 192 ALA A C 1
ATOM 1520 O O . ALA A 1 192 ? 3.439 -11.802 41.349 1.00 70.31 192 ALA A O 1
ATOM 1521 N N . ALA A 1 193 ? 2.226 -10.484 39.998 1.00 67.50 193 ALA A N 1
ATOM 1522 C CA . ALA A 1 193 ? 1.067 -10.405 40.888 1.00 67.50 193 ALA A CA 1
ATOM 1523 C C . ALA A 1 193 ? 0.399 -11.776 41.106 1.00 67.50 193 ALA A C 1
ATOM 1525 O O . ALA A 1 193 ? 0.064 -12.131 42.237 1.00 67.50 193 ALA A O 1
ATOM 1526 N N . VAL A 1 194 ? 0.267 -12.583 40.046 1.00 74.00 194 VAL A N 1
ATOM 1527 C CA . VAL A 1 194 ? -0.265 -13.956 40.139 1.00 74.00 194 VAL A CA 1
ATOM 1528 C C . VAL A 1 194 ? 0.656 -14.862 40.970 1.00 74.00 194 VAL A C 1
ATOM 1530 O O . VAL A 1 194 ? 0.175 -15.671 41.768 1.00 74.00 194 VAL A O 1
ATOM 1533 N N . SER A 1 195 ? 1.976 -14.691 40.844 1.00 69.62 19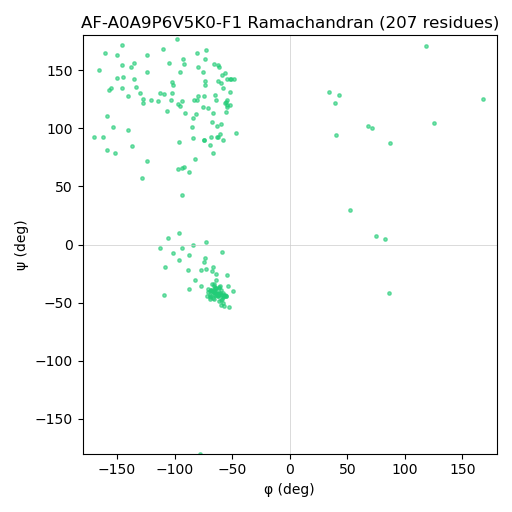5 SER A N 1
ATOM 1534 C CA . SER A 1 195 ? 2.966 -15.445 41.630 1.00 69.62 195 SER A CA 1
ATOM 1535 C C . SER A 1 195 ? 2.943 -15.064 43.117 1.00 69.62 195 SER A C 1
ATOM 1537 O O . SER A 1 195 ? 3.020 -15.938 43.979 1.00 69.62 195 SER A O 1
ATOM 1539 N N . ALA A 1 196 ? 2.768 -13.777 43.437 1.00 62.28 196 ALA A N 1
ATOM 1540 C CA . ALA A 1 196 ? 2.662 -13.295 44.816 1.00 62.28 196 ALA A CA 1
ATOM 1541 C C . ALA A 1 196 ? 1.380 -13.782 45.519 1.00 62.28 196 ALA A C 1
ATOM 1543 O O . ALA A 1 196 ? 1.408 -14.090 46.709 1.00 62.28 196 ALA A O 1
ATOM 1544 N N . ALA A 1 197 ? 0.273 -13.915 44.783 1.00 60.16 197 ALA A N 1
ATOM 1545 C CA . ALA A 1 197 ? -1.003 -14.394 45.319 1.00 60.16 197 ALA A CA 1
ATOM 1546 C C . ALA A 1 197 ? -1.045 -15.914 45.590 1.00 60.16 197 ALA A C 1
ATOM 1548 O O . ALA A 1 197 ? -1.931 -16.377 46.304 1.00 60.16 197 ALA A O 1
ATOM 1549 N N . SER A 1 198 ? -0.095 -16.691 45.054 1.00 59.47 198 SER A N 1
ATOM 1550 C CA . SER A 1 198 ? -0.048 -18.156 45.212 1.00 59.47 198 SER A CA 1
ATOM 1551 C C . SER A 1 198 ? 0.863 -18.642 46.349 1.00 59.47 198 SER A C 1
ATOM 1553 O O . SER A 1 198 ? 1.106 -19.842 46.448 1.00 59.47 198 SER A O 1
ATOM 1555 N N . SER A 1 199 ? 1.371 -17.758 47.218 1.00 54.03 199 SER A N 1
ATOM 1556 C CA . SER A 1 199 ? 2.153 -18.171 48.398 1.00 54.03 199 SER A CA 1
ATOM 1557 C C . SER A 1 199 ? 1.232 -18.605 49.551 1.00 54.03 199 SER A C 1
ATOM 1559 O O . SER A 1 199 ? 0.548 -17.754 50.124 1.00 54.03 199 SER A O 1
ATOM 1561 N N . PRO A 1 200 ? 1.191 -19.897 49.940 1.00 59.28 200 PRO A N 1
ATOM 1562 C CA . PRO A 1 200 ? 0.388 -20.334 51.073 1.00 59.28 200 PRO A CA 1
ATOM 1563 C C . PRO A 1 200 ? 1.041 -19.916 52.395 1.00 59.28 200 PRO A C 1
ATOM 1565 O O . PRO A 1 200 ? 2.200 -20.228 52.674 1.00 59.28 200 PRO A O 1
ATOM 1568 N N . VAL A 1 201 ? 0.254 -19.249 53.239 1.00 57.47 201 VAL A N 1
ATOM 1569 C CA . VAL A 1 201 ? 0.551 -19.000 54.652 1.00 57.47 201 VAL A CA 1
ATOM 1570 C C . VAL A 1 201 ? 0.646 -20.352 55.370 1.00 57.47 201 VAL A C 1
ATOM 1572 O O . VAL A 1 201 ? -0.355 -20.906 55.809 1.00 57.47 201 VAL A O 1
ATOM 1575 N N . SER A 1 202 ? 1.851 -20.912 55.470 1.00 59.22 202 SER A N 1
ATOM 1576 C CA . SER A 1 202 ? 2.171 -21.954 56.450 1.00 59.22 202 SER A CA 1
ATOM 1577 C C . SER A 1 202 ? 2.808 -21.289 57.658 1.00 59.22 202 SER A C 1
ATOM 1579 O O . SER A 1 202 ? 4.024 -21.137 57.732 1.00 59.22 202 SER A O 1
ATOM 1581 N N . ALA A 1 203 ? 1.975 -20.867 58.603 1.00 55.84 203 ALA A N 1
ATOM 1582 C CA . ALA A 1 203 ? 2.435 -20.509 59.932 1.00 55.84 203 ALA A CA 1
ATOM 1583 C C . ALA A 1 203 ? 1.384 -20.878 60.982 1.00 55.84 203 ALA A C 1
ATOM 1585 O O . ALA A 1 203 ? 0.211 -20.546 60.844 1.00 55.84 203 ALA A O 1
ATOM 1586 N N . ALA A 1 204 ? 1.896 -21.484 62.053 1.00 54.28 204 ALA A N 1
ATOM 1587 C CA . ALA A 1 204 ? 1.318 -21.621 63.386 1.00 54.28 204 ALA A CA 1
ATOM 1588 C C . ALA A 1 204 ? 0.387 -22.816 63.659 1.00 54.28 204 ALA A C 1
ATOM 1590 O O . ALA A 1 204 ? -0.828 -22.672 63.702 1.00 54.28 204 ALA A O 1
ATOM 1591 N N . VAL A 1 205 ? 0.994 -23.945 64.053 1.00 53.88 205 VAL A N 1
ATOM 1592 C CA . VAL A 1 205 ? 0.576 -24.671 65.270 1.00 53.88 205 VAL A CA 1
ATOM 1593 C C . VAL A 1 205 ? 1.832 -25.185 65.988 1.00 53.88 205 VAL A C 1
ATOM 1595 O O . VAL A 1 205 ? 2.390 -26.207 65.606 1.00 53.88 205 VAL A O 1
ATOM 1598 N N . ALA A 1 206 ? 2.295 -24.464 67.010 1.00 52.25 206 ALA A N 1
ATOM 1599 C CA . ALA A 1 206 ? 3.234 -24.979 68.011 1.00 52.25 206 ALA A CA 1
ATOM 1600 C C . ALA A 1 206 ? 3.142 -24.128 69.288 1.00 52.25 206 ALA A C 1
ATOM 1602 O O . ALA A 1 206 ? 3.926 -23.205 69.484 1.00 52.25 206 ALA A O 1
ATOM 1603 N N . ALA A 1 207 ? 2.141 -24.410 70.124 1.00 48.00 207 ALA A N 1
ATOM 1604 C CA . ALA A 1 207 ? 2.112 -23.994 71.526 1.00 48.00 207 ALA A CA 1
ATOM 1605 C C . ALA A 1 207 ? 1.072 -24.832 72.287 1.00 48.00 207 ALA A C 1
ATOM 1607 O O . ALA A 1 207 ? -0.106 -24.482 72.297 1.00 48.00 207 ALA A O 1
ATOM 1608 N N . ALA A 1 208 ? 1.512 -25.943 72.879 1.00 50.53 208 ALA A N 1
ATOM 1609 C CA . ALA A 1 208 ? 0.890 -26.572 74.045 1.00 50.53 208 ALA A CA 1
ATOM 1610 C C . ALA A 1 208 ? 1.821 -27.675 74.577 1.00 50.53 208 ALA A C 1
ATOM 1612 O O . ALA A 1 208 ? 1.744 -28.810 74.115 1.00 50.53 208 ALA A O 1
ATOM 1613 N N . GLU A 1 209 ? 2.685 -27.321 75.526 1.00 52.09 209 GLU A N 1
ATOM 1614 C CA . GLU A 1 209 ? 3.081 -28.178 76.654 1.00 52.09 209 GLU A CA 1
ATOM 1615 C C . GLU A 1 209 ? 3.205 -27.307 77.906 1.00 52.09 209 GLU A C 1
ATOM 1617 O O . GLU A 1 209 ? 3.701 -26.161 77.771 1.00 52.09 209 GLU A O 1
#

Solvent-accessible surface area (backbone atoms only — not comparable to full-atom values): 13441 Å² total; per-residue (Å²): 123,83,89,57,94,71,60,77,82,68,40,52,46,68,73,46,45,54,50,43,56,55,49,49,54,55,40,24,73,74,48,70,30,64,58,49,39,41,37,53,73,67,42,65,40,78,77,79,79,77,79,82,80,78,80,80,74,90,74,94,79,85,83,89,84,87,86,89,82,82,88,83,80,88,80,79,88,77,76,76,76,77,69,77,82,73,72,85,85,61,89,76,56,64,68,47,46,41,81,42,75,43,92,67,46,58,64,65,64,89,75,55,47,43,31,33,40,40,27,80,56,82,85,78,55,63,67,59,53,49,55,54,44,51,70,43,36,40,80,42,49,75,51,68,50,62,68,55,78,93,70,42,93,45,80,92,51,34,54,35,46,33,39,38,36,72,80,55,66,76,55,51,74,68,57,44,52,54,50,48,52,52,49,50,50,51,51,52,50,51,53,50,54,57,57,64,73,69,64,78,88,84,78,88,90,87,88,89,132

Sequence (209 aa):
MVASKDLSPMARSEAVQLSYQKAIKRRTKKYGSPDEYIRQRILHWPPAEKTDNDNATAGAHSPSHSIYSDGNESSSSSCSSLSPPSSPTGPVDPLEVNLKKNEFPYSVKPGIEHWLIWSRQSLTDEVWIRRYLEERLPGRDYLFFINPPELRSVPTISHVQVFTKGEGEVLDEDDMEIKKEEREAASAAASAAVSAASSPVSAAVAAAE

Foldseek 3Di:
DPPDPPCVVQAFDPVLVVVVVVVQVVCCVVQVGPQSCCCCPVLVHDGDPPPPPPPPDDDDDDDDDDDDDDDDDDDDDPPPPCDDPPDPPDDDDCSFKGKAFDPRGTPDDPQKTKIKIWGQDAPPDPVVVVVVCCLQWPPKDKDKDFDDCVPDRHNNIHMMIMIIGDDTDGQDPVNSVVVVVVVVVVVVVVVVVVVVVPDDPPDDDDDDD

pLDDT: mean 76.14, std 19.09, range [35.22, 97.06]

Radius of gyration: 28.31 Å; Cα contacts (8 Å, |Δi|>4): 178; chains: 1; bounding box: 52×61×114 Å

Mean predicted aligned error: 14.84 Å

Secondary structure (DSSP, 8-state):
----S--TT-PPPHHHHHHHHHHHHHHHHHHSSHHHHHHHHTS-PPPPP----------------------------------------SPPPTTTEEEEE-SS-----TTEEEEEEEESS----HHHHHHHHHHHSTT-EEEEE---GGG-S-TTSEEEEEEEES------HHHHHHHHHHHHHHHHHHHHHHHHHT-----------